Protein AF-A0A7C2YYN2-F1 (afdb_monomer)

pLDDT: mean 93.51, std 5.45, range [61.78, 98.5]

Foldseek 3Di:
DAWAPQQQQKKWWKWWWFQDDPTDTFKIWTQHSVQWIWIFADDPLHHTDIGTLPDGDDHPDDWDWDKAADLVVQFIFIDTLLHTSHVPDTGGTNCVSDSGTRDMDGDIDGPPVDGPTDDDDDPDDDDDAPDPAQQPLVRPQALEVVSLVVLVVQAQHQNPSQCRSNNRGRHVVSNVRSVVCHGGRD

Secondary structure (DSSP, 8-state):
-EE-TT--SSEEEEEEEESSSS--EEEEEEE-TTSEEEEEEEETTTEEEEEEEEEEPPTTSB--EEEEEETTTTEEEEEETTEES-TT---B--GGG-S-EEEEEEEEE-SSS-----EE--S------S---TT-SS-SS--SHHHHHHHHHHTTS--TTT-SS-SSS-SHHHHHHHHHHTT---

Mean predicted aligned error: 4.03 Å

Sequence (186 aa):
MYLTASSLQGFCGIDVYNGAGALARVCAARVSDANSVQLIRFTDGTTQVLFTTGVTATRDAWNRFRMDIDYATGTFKVYLNGVDVAPDETNLIQTAAGAVFGDADIYFVNLGGDSNDSGYYDNYYVAAIRAVVDGDVNGDGCVDDADLLAVLFSFGSSDIVSDVNDDGVVDDADLLSVLFNFGSGC

Solvent-accessible surface area (backbone atoms only — not comparable to full-atom values): 10196 Å² total; per-residue (Å²): 64,30,35,42,81,79,33,52,58,30,32,41,41,41,35,30,30,24,58,58,86,75,82,34,67,32,37,33,43,31,32,39,48,86,28,34,35,30,36,41,29,31,45,96,33,66,46,80,41,84,42,77,49,85,41,68,59,61,58,74,34,84,40,48,75,49,74,52,76,39,69,89,82,35,31,47,50,47,27,53,51,54,38,64,44,52,81,92,57,88,41,29,30,18,54,74,43,54,85,41,85,47,53,74,42,83,33,74,49,49,89,82,77,70,61,85,55,55,70,48,78,65,89,86,81,85,82,91,53,72,47,97,50,77,34,30,47,82,24,80,27,41,15,49,70,69,26,50,48,48,28,65,76,40,54,77,35,67,49,71,60,38,19,64,58,35,78,70,51,13,48,71,69,24,50,48,45,24,62,76,30,54,71,37,75,111

Nearest PDB structures (foldseek):
  2y3n-assembly2_B  TM=9.044E-01  e=3.714E-03  Pseudobacteroides cellulosolvens
  3flp-assembly1_A  TM=5.111E-01  e=6.277E-02  Limulus polyphemus
  2bbk-assembly1_J  TM=3.905E-01  e=4.465E-01  Paracoccus denitrificans
  2gc4-assembly2_E  TM=3.592E-01  e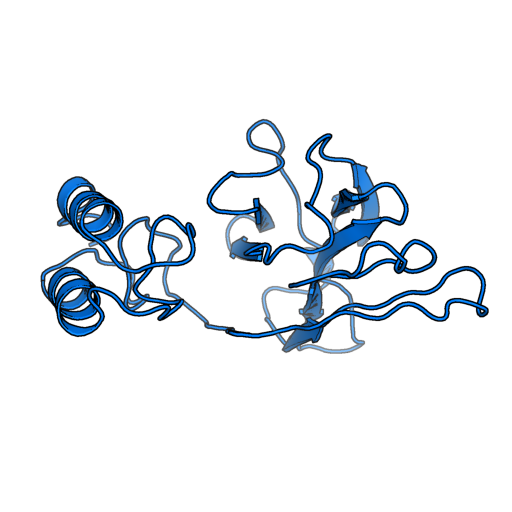=4.465E-01  Paracoccus denitrificans
  2mta-assembly1_H-2  TM=3.481E-01  e=3.979E-01  Paracoccus denitrificans

Structure (mmCIF, N/CA/C/O backbone):
data_AF-A0A7C2YYN2-F1
#
_entry.id   AF-A0A7C2YYN2-F1
#
loop_
_atom_site.group_PDB
_atom_site.id
_atom_site.type_symbol
_atom_site.label_atom_id
_atom_site.label_alt_id
_atom_site.label_comp_id
_atom_site.label_asym_id
_atom_site.label_entity_id
_atom_site.label_seq_id
_atom_site.pdbx_PDB_ins_code
_atom_site.Cartn_x
_atom_site.Cartn_y
_atom_site.Cartn_z
_atom_site.occupancy
_atom_site.B_iso_or_equiv
_atom_site.auth_seq_id
_atom_site.auth_comp_id
_atom_site.auth_asym_id
_atom_site.auth_atom_id
_atom_site.pdbx_PDB_model_num
ATOM 1 N N . MET A 1 1 ? 2.404 1.552 -8.391 1.00 95.12 1 MET A N 1
ATOM 2 C CA . MET A 1 1 ? 2.724 2.895 -8.932 1.00 95.12 1 MET A CA 1
ATOM 3 C C . MET A 1 1 ? 4.022 2.847 -9.736 1.00 95.12 1 MET A C 1
ATOM 5 O O . MET A 1 1 ? 5.018 2.331 -9.242 1.00 95.12 1 MET A O 1
ATOM 9 N N . TYR A 1 2 ? 4.018 3.396 -10.949 1.00 96.19 2 TYR A N 1
ATOM 10 C CA . TYR A 1 2 ? 5.190 3.582 -11.810 1.00 96.19 2 TYR A CA 1
ATOM 11 C C . TYR A 1 2 ? 5.410 5.079 -12.021 1.00 96.19 2 TYR A C 1
ATOM 13 O O . TYR A 1 2 ? 4.544 5.757 -12.574 1.00 96.19 2 TYR A O 1
ATOM 21 N N . LEU A 1 3 ? 6.565 5.602 -11.615 1.00 95.38 3 LEU A N 1
ATOM 22 C CA . LEU A 1 3 ? 6.954 6.990 -11.874 1.00 95.38 3 LEU A CA 1
ATOM 23 C C . LEU A 1 3 ? 8.056 7.006 -12.924 1.00 95.38 3 LEU A C 1
ATOM 25 O O . LEU A 1 3 ? 9.047 6.289 -12.779 1.00 95.38 3 LEU A O 1
ATOM 29 N N . THR A 1 4 ? 7.909 7.829 -13.961 1.00 94.81 4 THR A N 1
ATOM 30 C CA . THR A 1 4 ? 8.969 7.957 -14.967 1.00 94.81 4 THR A CA 1
ATOM 31 C C . THR A 1 4 ? 10.208 8.629 -14.369 1.00 94.81 4 THR A C 1
ATOM 33 O O . THR A 1 4 ? 10.121 9.362 -13.371 1.00 94.81 4 THR A O 1
ATOM 36 N N . ALA A 1 5 ? 11.375 8.427 -14.989 1.00 92.69 5 ALA A N 1
ATOM 37 C CA . ALA A 1 5 ? 12.606 9.124 -14.600 1.00 92.69 5 ALA A CA 1
ATOM 38 C C . ALA A 1 5 ? 12.468 10.658 -14.579 1.00 92.69 5 ALA A C 1
ATOM 40 O O . ALA A 1 5 ? 13.156 11.319 -13.804 1.00 92.69 5 ALA A O 1
ATOM 41 N N . SER A 1 6 ? 11.581 11.228 -15.402 1.00 89.62 6 SER A N 1
ATOM 42 C CA . SER A 1 6 ? 11.370 12.677 -15.500 1.00 89.62 6 SER A CA 1
ATOM 43 C C . SER A 1 6 ? 10.437 13.260 -14.435 1.00 89.62 6 SER A C 1
ATOM 45 O O . SER A 1 6 ? 10.371 14.480 -14.318 1.00 89.62 6 SER A O 1
ATOM 47 N N . SER A 1 7 ? 9.722 12.429 -13.670 1.0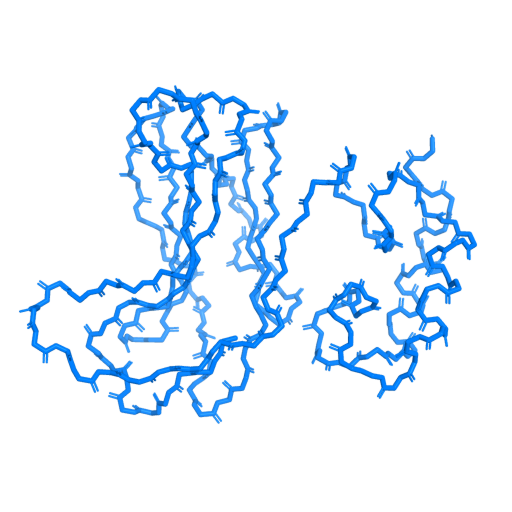0 89.38 7 SER A N 1
ATOM 48 C CA . SER A 1 7 ? 8.670 12.876 -12.741 1.00 89.38 7 SER A CA 1
ATOM 49 C C . SER A 1 7 ? 9.204 13.372 -11.395 1.00 89.38 7 SER A C 1
ATOM 51 O O . SER A 1 7 ? 8.983 12.748 -10.357 1.00 89.38 7 SER A O 1
ATOM 53 N N . LEU A 1 8 ? 9.985 14.446 -11.428 1.00 88.69 8 LEU A N 1
ATOM 54 C CA . LEU A 1 8 ? 10.808 14.936 -10.319 1.00 88.69 8 LEU A CA 1
ATOM 55 C C . LEU A 1 8 ? 10.293 16.255 -9.715 1.00 88.69 8 LEU A C 1
ATOM 57 O O . LEU A 1 8 ? 11.068 16.959 -9.080 1.00 88.69 8 LEU A O 1
ATOM 61 N N . GLN A 1 9 ? 9.040 16.648 -9.947 1.00 89.00 9 GLN A N 1
ATOM 62 C CA . GLN A 1 9 ? 8.528 17.962 -9.517 1.00 89.00 9 GLN A CA 1
ATOM 63 C C . GLN A 1 9 ? 7.352 17.854 -8.541 1.00 89.00 9 GLN A C 1
ATOM 65 O O . GLN A 1 9 ? 7.179 18.702 -7.665 1.00 89.00 9 GLN A O 1
ATOM 70 N N . GLY A 1 10 ? 6.531 16.822 -8.693 1.00 90.88 10 GLY A N 1
ATOM 71 C CA . GLY A 1 10 ? 5.384 16.528 -7.855 1.00 90.88 10 GLY A CA 1
ATOM 72 C C . GLY A 1 10 ? 5.662 15.428 -6.837 1.00 90.88 10 GLY A C 1
ATOM 73 O O . GLY A 1 10 ? 6.639 14.683 -6.897 1.00 90.88 10 GLY A O 1
ATOM 74 N N . PHE A 1 11 ? 4.736 15.315 -5.896 1.00 93.88 11 PHE A N 1
ATOM 75 C CA . PHE A 1 11 ? 4.642 14.226 -4.942 1.00 93.88 11 PHE A CA 1
ATOM 76 C C . PHE A 1 11 ? 3.504 13.312 -5.376 1.00 93.88 11 PHE A C 1
ATOM 78 O O . PHE A 1 11 ? 2.411 13.802 -5.646 1.00 93.88 11 PHE A O 1
ATOM 85 N N . CYS A 1 12 ? 3.751 12.007 -5.419 1.00 94.69 12 CYS A N 1
ATOM 86 C CA . CYS A 1 12 ? 2.797 11.004 -5.905 1.00 94.69 12 CYS A CA 1
ATOM 87 C C . CYS A 1 12 ? 2.567 9.928 -4.838 1.00 94.69 12 CYS A C 1
ATOM 89 O O . CYS A 1 12 ? 3.536 9.532 -4.194 1.00 94.69 12 CYS A O 1
ATOM 91 N N . GLY A 1 13 ? 1.353 9.417 -4.638 1.00 95.31 13 GLY A N 1
ATOM 92 C CA . GLY A 1 13 ? 1.129 8.353 -3.654 1.00 95.31 13 GLY A CA 1
ATOM 93 C C . GLY A 1 13 ? -0.329 8.019 -3.359 1.00 95.31 13 GLY A C 1
ATOM 94 O O . GLY A 1 13 ? -1.144 7.965 -4.275 1.00 95.31 13 GLY A O 1
ATOM 95 N N . ILE A 1 14 ? -0.635 7.791 -2.081 1.00 96.06 14 ILE A N 1
ATOM 96 C CA . ILE A 1 14 ? -1.959 7.431 -1.560 1.00 96.06 14 ILE A CA 1
ATOM 97 C C . ILE A 1 14 ? -2.327 8.418 -0.452 1.00 96.06 14 ILE A C 1
ATOM 99 O O . ILE A 1 14 ? -1.516 8.669 0.443 1.00 96.06 14 ILE A O 1
ATOM 103 N N . ASP A 1 15 ? -3.541 8.956 -0.509 1.00 95.56 15 ASP A N 1
ATOM 104 C CA . ASP A 1 15 ? -4.119 9.827 0.516 1.00 95.56 15 ASP A CA 1
ATOM 105 C C . ASP A 1 15 ? -5.415 9.208 1.030 1.00 95.56 15 ASP A C 1
ATOM 107 O O . ASP A 1 15 ? -6.176 8.666 0.236 1.00 95.56 15 ASP A O 1
ATOM 111 N N . VAL A 1 16 ? -5.665 9.253 2.335 1.00 96.12 16 VAL A N 1
ATOM 112 C CA . VAL A 1 16 ? -6.858 8.636 2.934 1.00 96.12 16 VAL A CA 1
ATOM 113 C C . VAL A 1 16 ? -7.611 9.678 3.733 1.00 96.12 16 VAL A C 1
ATOM 115 O O . VAL A 1 16 ? -7.006 10.341 4.581 1.00 96.12 16 VAL A O 1
ATOM 118 N N . TYR A 1 17 ? -8.924 9.796 3.525 1.00 94.38 17 TYR A N 1
ATOM 119 C CA . TYR A 1 17 ? -9.775 10.693 4.303 1.00 94.38 17 TYR A CA 1
ATOM 120 C C . TYR A 1 17 ? -10.879 9.952 5.051 1.00 94.38 17 TYR A C 1
ATOM 122 O O . TYR A 1 17 ? -11.244 8.801 4.791 1.00 94.38 17 TYR A O 1
ATOM 130 N N . ASN A 1 18 ? -11.403 10.638 6.061 1.00 92.38 18 ASN A N 1
ATOM 131 C CA . ASN A 1 18 ? -12.542 10.156 6.814 1.00 92.38 18 ASN A CA 1
ATOM 132 C C . ASN A 1 18 ? -13.854 10.324 6.030 1.00 92.38 18 ASN A C 1
ATOM 134 O O . ASN A 1 18 ? -14.024 11.234 5.224 1.00 92.38 18 ASN A O 1
ATOM 138 N N . GLY A 1 19 ? -14.828 9.461 6.322 1.00 79.56 19 GLY A N 1
ATOM 139 C CA . GLY A 1 19 ? -16.160 9.521 5.699 1.00 79.56 19 GLY A CA 1
ATOM 140 C C . GLY A 1 19 ? -17.166 10.417 6.427 1.00 79.56 19 GLY A C 1
ATOM 141 O O . GLY A 1 19 ? -18.312 10.537 5.995 1.00 79.56 19 GLY A O 1
ATOM 142 N N . ALA A 1 20 ? -16.786 11.011 7.564 1.00 61.78 20 ALA A N 1
ATOM 143 C CA . ALA A 1 20 ? -17.702 11.708 8.464 1.00 61.78 20 ALA A CA 1
ATOM 144 C C . ALA A 1 20 ? -17.386 13.210 8.587 1.00 61.78 20 ALA A C 1
ATOM 146 O O . ALA A 1 20 ? -16.315 13.602 9.044 1.00 61.78 20 ALA A O 1
ATOM 147 N N . GLY A 1 21 ? -18.371 14.064 8.288 1.00 65.88 21 GLY A N 1
ATOM 148 C CA . GLY A 1 21 ? -18.291 15.507 8.543 1.00 65.88 21 GLY A CA 1
ATOM 149 C C . GLY A 1 21 ? -17.460 16.281 7.512 1.00 65.88 21 GLY A C 1
ATOM 150 O O . GLY A 1 21 ? -17.630 16.095 6.311 1.00 65.88 21 GLY A O 1
ATOM 151 N N . ALA A 1 22 ? -16.624 17.215 7.981 1.00 68.31 22 ALA A N 1
ATOM 152 C CA . ALA A 1 22 ? -15.681 17.928 7.122 1.00 68.31 22 ALA A CA 1
ATOM 153 C C . ALA A 1 22 ? -14.521 16.988 6.765 1.00 68.31 22 ALA A C 1
ATOM 155 O O . ALA A 1 22 ? -13.868 16.486 7.678 1.00 68.31 22 ALA A O 1
ATOM 156 N N . LEU A 1 23 ? -14.290 16.776 5.465 1.00 83.19 23 LEU A N 1
ATOM 157 C CA . LEU A 1 23 ? -13.243 15.897 4.935 1.00 83.19 23 LEU A CA 1
ATOM 158 C C . LEU A 1 23 ? -11.891 16.223 5.582 1.00 83.19 23 LEU A C 1
ATOM 160 O O . LEU A 1 23 ? -11.332 17.305 5.38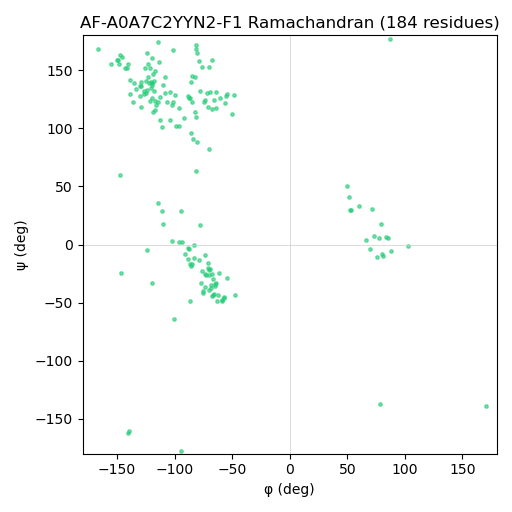0 1.00 83.19 23 LEU A O 1
ATOM 164 N N . ALA A 1 24 ? -11.394 15.289 6.384 1.00 92.06 24 ALA A N 1
ATOM 165 C CA . ALA A 1 24 ? -10.137 15.383 7.101 1.00 92.06 24 ALA A CA 1
ATOM 166 C C . ALA A 1 24 ? -9.255 14.189 6.740 1.00 92.06 24 ALA A C 1
ATOM 168 O O . ALA A 1 24 ? -9.706 13.043 6.743 1.00 92.06 24 ALA A O 1
ATOM 169 N N . ARG A 1 25 ? -7.988 14.473 6.429 1.00 94.88 25 ARG A N 1
ATOM 170 C CA . ARG A 1 25 ? 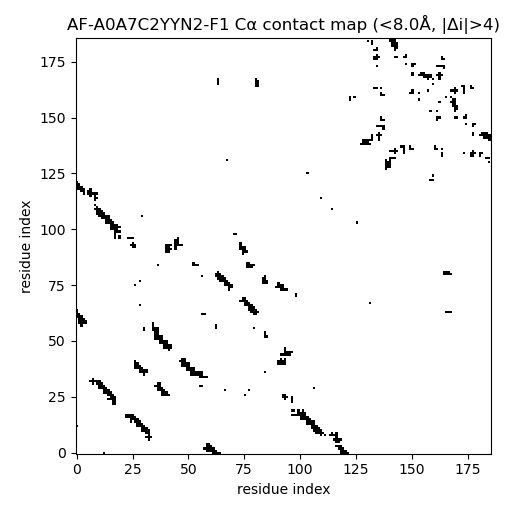-6.997 13.445 6.109 1.00 94.88 25 ARG A CA 1
ATOM 171 C C . ARG A 1 25 ? -6.771 12.561 7.333 1.00 94.88 25 ARG A C 1
ATOM 173 O O . ARG A 1 25 ? -6.514 13.062 8.417 1.00 94.88 25 ARG A O 1
ATOM 180 N N . VAL A 1 26 ? -6.812 11.252 7.151 1.00 96.56 26 VAL A N 1
ATOM 181 C CA . VAL A 1 26 ? -6.514 10.250 8.179 1.00 96.56 26 VAL A CA 1
ATOM 182 C C . VAL A 1 26 ? -5.013 9.964 8.206 1.00 96.56 26 VAL A C 1
ATOM 184 O O . VAL A 1 26 ? -4.394 10.014 9.267 1.00 96.56 26 VAL A O 1
ATOM 187 N N . CYS A 1 27 ? -4.416 9.715 7.044 1.00 97.56 27 CYS A N 1
ATOM 188 C CA . CYS A 1 27 ? -2.982 9.523 6.835 1.00 97.56 27 CYS A CA 1
ATOM 189 C C . CYS A 1 27 ? -2.680 9.589 5.331 1.00 97.56 27 CYS A C 1
ATOM 191 O O . CYS A 1 27 ? -3.593 9.583 4.508 1.00 97.56 27 CYS A O 1
ATOM 193 N N . ALA A 1 28 ? -1.400 9.677 4.967 1.00 98.00 28 ALA A N 1
ATOM 194 C CA . ALA A 1 28 ? -0.984 9.556 3.571 1.00 98.00 28 ALA A CA 1
ATOM 195 C C . ALA A 1 28 ? 0.424 8.969 3.456 1.00 98.00 28 ALA A C 1
ATOM 197 O O . ALA A 1 28 ? 1.245 9.092 4.370 1.00 98.00 28 ALA A O 1
ATOM 198 N N . ALA A 1 29 ? 0.727 8.409 2.291 1.00 98.06 29 ALA A N 1
ATOM 199 C CA . ALA A 1 29 ? 2.066 8.014 1.884 1.00 98.06 29 ALA A CA 1
ATOM 200 C C . ALA A 1 29 ? 2.354 8.595 0.509 1.00 98.06 29 ALA A C 1
ATOM 202 O O . ALA A 1 29 ? 1.490 8.604 -0.364 1.00 98.06 29 ALA A O 1
ATOM 203 N N . ARG A 1 30 ? 3.572 9.084 0.294 1.00 96.19 30 ARG A N 1
ATOM 204 C CA . ARG A 1 30 ? 3.958 9.696 -0.977 1.00 96.19 30 ARG A CA 1
ATOM 205 C C . ARG A 1 30 ? 5.421 9.473 -1.294 1.00 96.19 30 ARG A C 1
ATOM 207 O O . ARG A 1 30 ? 6.243 9.338 -0.398 1.00 96.19 30 ARG A O 1
ATOM 214 N N . VAL A 1 31 ? 5.749 9.522 -2.571 1.00 96.69 31 VAL A N 1
ATOM 215 C CA . VAL A 1 31 ? 7.108 9.593 -3.092 1.00 96.69 31 VAL A CA 1
ATOM 216 C C . VAL A 1 31 ? 7.401 11.044 -3.440 1.00 96.69 31 VAL A C 1
ATOM 218 O O . VAL A 1 31 ? 6.599 11.688 -4.118 1.00 96.69 31 VAL A O 1
ATOM 221 N N . SER A 1 32 ? 8.522 11.565 -2.949 1.00 94.06 32 SER A N 1
ATOM 222 C CA . SER A 1 32 ? 8.992 12.910 -3.279 1.00 94.06 32 SER A CA 1
ATOM 223 C C . SER A 1 32 ? 9.736 12.966 -4.616 1.00 94.06 32 SER A C 1
ATOM 225 O O . SER A 1 32 ? 10.103 11.945 -5.201 1.00 94.06 32 SER A O 1
ATOM 227 N N . ASP A 1 33 ? 10.038 14.182 -5.057 1.00 90.69 33 ASP A N 1
ATOM 228 C CA . ASP A 1 33 ? 10.976 14.477 -6.144 1.00 90.69 33 ASP A CA 1
ATOM 229 C C . ASP A 1 33 ? 12.313 13.722 -6.017 1.00 90.69 33 ASP A C 1
ATOM 231 O O . ASP A 1 33 ? 12.779 13.113 -6.974 1.00 90.69 33 ASP A O 1
ATOM 235 N N . ALA A 1 34 ? 12.882 13.657 -4.815 1.00 92.38 34 ALA A N 1
ATOM 236 C CA . ALA A 1 34 ? 14.101 12.914 -4.488 1.00 92.38 34 ALA A CA 1
ATOM 237 C C . ALA A 1 34 ? 13.909 11.388 -4.330 1.00 92.38 34 ALA A C 1
ATOM 239 O O . ALA A 1 34 ? 14.757 10.722 -3.736 1.00 92.38 34 ALA A O 1
ATOM 240 N N . ASN A 1 35 ? 12.800 10.828 -4.823 1.00 95.25 35 ASN A N 1
ATOM 241 C CA . ASN A 1 35 ? 12.422 9.407 -4.750 1.00 95.25 35 ASN A CA 1
ATOM 242 C C . ASN A 1 35 ? 12.125 8.896 -3.340 1.00 95.25 35 ASN A C 1
ATOM 244 O O . ASN A 1 35 ? 11.898 7.701 -3.159 1.00 95.25 35 ASN A O 1
ATOM 248 N N . SER A 1 36 ? 12.146 9.765 -2.334 1.00 96.50 36 SER A N 1
ATOM 249 C CA . SER A 1 36 ? 12.015 9.338 -0.951 1.00 96.50 36 SER A CA 1
ATOM 250 C C . SER A 1 36 ? 10.561 9.036 -0.621 1.00 96.50 36 SER A C 1
ATOM 252 O O . SER A 1 36 ? 9.680 9.853 -0.900 1.00 96.50 36 SER A O 1
ATOM 254 N N . VAL A 1 37 ? 10.317 7.883 0.001 1.00 98.00 37 VAL A N 1
ATOM 255 C CA . VAL A 1 37 ? 9.015 7.572 0.584 1.00 98.00 37 VAL A CA 1
ATOM 256 C C . VAL A 1 37 ? 8.845 8.402 1.855 1.00 98.00 37 VAL A C 1
ATOM 258 O O . VAL A 1 37 ? 9.673 8.375 2.770 1.00 98.00 37 VAL A O 1
ATOM 261 N N . GLN A 1 38 ? 7.760 9.160 1.901 1.00 98.12 38 GLN A N 1
ATOM 262 C CA . GLN A 1 38 ? 7.377 10.027 3.001 1.00 98.12 38 GLN A CA 1
ATOM 263 C C . GLN A 1 38 ? 5.986 9.655 3.497 1.00 98.12 38 GLN A C 1
ATOM 265 O O . GLN A 1 38 ? 5.099 9.339 2.704 1.00 98.12 38 GLN A O 1
ATOM 270 N N . LEU A 1 39 ? 5.788 9.763 4.805 1.00 98.50 39 LEU A N 1
ATOM 271 C CA . LEU A 1 39 ? 4.515 9.531 5.469 1.00 98.50 39 LEU A CA 1
ATOM 272 C C . LEU A 1 39 ? 3.961 10.855 5.986 1.00 98.50 39 LEU A C 1
ATOM 274 O O . LEU A 1 39 ? 4.689 11.667 6.563 1.00 98.50 39 LEU A O 1
ATOM 278 N N . ILE A 1 40 ? 2.663 11.061 5.805 1.00 97.88 40 ILE A N 1
ATOM 279 C CA . ILE A 1 40 ? 1.911 12.107 6.487 1.00 97.88 40 ILE A CA 1
ATOM 280 C C . ILE A 1 40 ? 1.203 11.435 7.659 1.00 97.88 40 ILE A C 1
ATOM 282 O O . ILE A 1 40 ? 0.201 10.743 7.479 1.00 97.88 40 ILE A O 1
ATOM 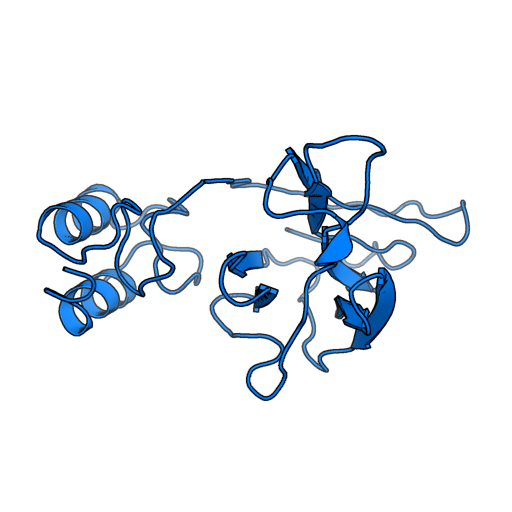286 N N . ARG A 1 41 ? 1.773 11.622 8.850 1.00 98.06 41 ARG A N 1
ATOM 287 C CA . ARG A 1 41 ? 1.289 11.078 10.126 1.00 98.06 41 ARG A CA 1
ATOM 288 C C . ARG A 1 41 ? 0.837 12.205 11.046 1.00 98.06 41 ARG A C 1
ATOM 290 O O . ARG A 1 41 ? 1.016 13.377 10.714 1.00 98.06 41 ARG A O 1
ATOM 297 N N . PHE A 1 42 ? 0.269 11.869 12.197 1.00 97.94 42 PHE A N 1
ATOM 298 C CA . PHE A 1 42 ? -0.285 12.866 13.109 1.00 97.94 42 PHE A CA 1
ATOM 299 C C . PHE A 1 42 ? 0.279 12.764 14.526 1.00 97.94 42 PHE A C 1
ATOM 301 O O . PHE A 1 42 ? 0.662 11.697 14.989 1.00 97.94 42 PHE A O 1
ATOM 308 N N . THR A 1 43 ? 0.317 13.888 15.234 1.00 95.69 43 THR A N 1
ATOM 309 C CA . THR A 1 43 ? 0.535 13.944 16.685 1.00 95.69 43 THR A CA 1
ATOM 310 C C . THR A 1 43 ? -0.648 14.635 17.347 1.00 95.69 43 THR A C 1
ATOM 312 O O . THR A 1 43 ? -1.349 15.439 16.724 1.00 95.69 43 THR A O 1
ATOM 315 N N . ASP A 1 44 ? -0.919 14.280 18.603 1.00 92.44 44 ASP A N 1
ATOM 316 C CA . ASP A 1 44 ? -2.038 14.830 19.384 1.00 92.44 44 ASP A CA 1
ATOM 317 C C . ASP A 1 44 ? -3.402 14.726 18.659 1.00 92.44 44 ASP A C 1
ATOM 319 O O . ASP A 1 44 ? -4.283 15.574 18.798 1.00 92.44 44 ASP A O 1
ATOM 323 N N . GLY A 1 45 ? -3.552 13.701 17.811 1.00 90.81 45 GLY A N 1
ATOM 324 C CA . GLY A 1 45 ? -4.761 13.382 17.043 1.00 90.81 45 GLY A CA 1
ATOM 325 C C . GLY A 1 45 ? -5.133 14.341 15.906 1.00 90.81 45 GLY A C 1
ATOM 326 O O . GLY A 1 45 ? -6.110 14.071 15.212 1.00 90.81 45 GLY A O 1
ATOM 327 N N . THR A 1 46 ? -4.403 15.444 15.704 1.00 94.69 46 THR A N 1
ATOM 328 C CA . THR A 1 46 ? -4.767 16.511 14.740 1.00 94.69 46 THR A CA 1
ATOM 329 C C . THR A 1 46 ? -3.583 17.201 14.064 1.00 94.69 46 THR A C 1
ATOM 331 O O . THR A 1 46 ? -3.737 17.732 12.966 1.00 94.69 46 THR A O 1
ATOM 334 N N . THR A 1 47 ? -2.398 17.206 14.677 1.00 97.06 47 THR A N 1
ATOM 335 C CA . THR A 1 47 ? -1.243 17.934 14.141 1.00 97.06 47 THR A CA 1
ATOM 336 C C . THR A 1 47 ? -0.551 17.101 13.078 1.00 97.06 47 THR A C 1
ATOM 338 O O . THR A 1 47 ? 0.025 16.063 13.385 1.00 97.06 47 THR A O 1
ATOM 341 N N . GLN A 1 48 ? -0.589 17.563 11.831 1.00 97.38 48 GLN A N 1
ATOM 342 C CA . GLN A 1 48 ? 0.070 16.884 10.722 1.00 97.38 48 GLN A CA 1
ATOM 343 C C . GLN A 1 48 ? 1.600 16.976 10.845 1.00 97.38 48 GLN A C 1
ATOM 345 O O . GLN A 1 48 ? 2.161 18.063 10.986 1.00 97.38 48 GLN A O 1
ATOM 350 N N . VAL A 1 49 ? 2.277 15.839 10.700 1.00 97.69 49 VAL A N 1
ATOM 351 C CA . VAL A 1 49 ? 3.734 15.702 10.700 1.00 97.69 49 VAL A CA 1
ATOM 352 C C . VAL A 1 49 ? 4.168 14.962 9.440 1.00 97.69 49 VAL A C 1
ATOM 354 O O . VAL A 1 49 ? 3.659 13.889 9.122 1.00 97.69 49 VAL A O 1
ATOM 357 N N . LEU A 1 50 ? 5.136 15.535 8.723 1.00 97.50 50 LEU A N 1
ATOM 358 C CA . LEU A 1 50 ? 5.806 14.859 7.618 1.00 97.50 50 LEU A CA 1
ATOM 359 C C . LEU A 1 50 ? 6.976 14.037 8.165 1.00 97.50 50 LEU A C 1
ATOM 361 O O . LEU A 1 50 ? 7.847 14.580 8.843 1.00 97.50 50 LEU A O 1
ATOM 365 N N . PHE A 1 51 ? 7.008 12.750 7.843 1.00 98.06 51 PHE A N 1
ATOM 366 C CA . PHE A 1 51 ? 8.085 11.838 8.204 1.00 98.06 51 PHE A CA 1
ATOM 367 C C . PHE A 1 51 ? 8.759 11.286 6.947 1.00 98.06 51 PHE A C 1
ATOM 369 O O . PHE A 1 51 ? 8.082 10.841 6.025 1.00 98.06 51 PHE A O 1
ATOM 376 N N . THR A 1 52 ? 10.089 11.313 6.908 1.00 97.94 52 THR A N 1
ATOM 377 C CA . THR A 1 52 ? 10.887 10.767 5.803 1.00 97.94 52 THR A CA 1
ATOM 378 C C . THR A 1 52 ? 11.457 9.425 6.232 1.00 97.94 52 THR A C 1
ATOM 380 O O . THR A 1 52 ? 12.218 9.365 7.191 1.00 97.94 52 THR A O 1
ATOM 383 N N . THR A 1 53 ? 11.112 8.367 5.505 1.00 97.81 53 THR A N 1
ATOM 384 C CA . THR A 1 53 ? 11.396 6.975 5.901 1.00 97.81 53 THR A CA 1
ATOM 385 C C . THR A 1 53 ? 12.854 6.555 5.703 1.00 97.81 53 THR A C 1
ATOM 387 O O . THR A 1 53 ? 13.320 5.605 6.316 1.00 97.81 53 THR A O 1
ATOM 390 N N . GLY A 1 54 ? 13.583 7.241 4.816 1.00 96.38 54 GLY A N 1
ATOM 391 C CA . GLY A 1 54 ? 14.896 6.795 4.334 1.00 96.38 54 GLY A CA 1
ATOM 392 C C . GLY A 1 54 ? 14.828 5.720 3.241 1.00 96.38 54 GLY A C 1
ATOM 393 O O . GLY A 1 54 ? 15.848 5.436 2.617 1.00 96.38 54 GLY A O 1
ATOM 394 N N . VAL A 1 55 ? 13.639 5.184 2.949 1.00 97.88 55 VAL A N 1
ATOM 395 C CA . VAL A 1 55 ? 13.382 4.263 1.836 1.00 97.88 55 VAL A CA 1
ATOM 396 C C . VAL A 1 55 ? 13.122 5.056 0.555 1.00 97.88 55 VAL A C 1
ATOM 398 O O . VAL A 1 55 ? 12.540 6.148 0.583 1.00 97.88 55 VAL A O 1
ATOM 401 N N . THR A 1 56 ? 13.562 4.519 -0.583 1.00 97.06 56 THR A N 1
ATOM 402 C CA . THR A 1 56 ? 13.376 5.134 -1.900 1.00 97.06 56 THR A CA 1
ATOM 403 C C . THR A 1 56 ? 12.570 4.243 -2.836 1.00 97.06 56 THR A C 1
ATOM 405 O O . THR A 1 56 ? 12.797 3.040 -2.924 1.00 97.06 56 THR A O 1
ATOM 408 N N . ALA A 1 57 ? 11.647 4.854 -3.576 1.00 96.69 57 ALA A N 1
ATOM 409 C CA . ALA A 1 57 ? 10.964 4.203 -4.686 1.00 96.69 57 ALA A CA 1
ATOM 410 C C . ALA A 1 57 ? 11.831 4.258 -5.949 1.00 96.69 57 ALA A C 1
ATOM 412 O O . ALA A 1 57 ? 12.522 5.248 -6.211 1.00 96.69 57 ALA A O 1
ATOM 413 N N . THR A 1 58 ? 11.784 3.204 -6.759 1.00 95.81 58 THR A N 1
ATOM 414 C CA . THR A 1 58 ? 12.576 3.134 -7.992 1.00 95.81 58 THR A CA 1
ATOM 415 C C . THR A 1 58 ? 11.798 3.750 -9.149 1.00 95.81 58 THR A C 1
ATOM 417 O O . THR A 1 58 ? 10.650 3.392 -9.395 1.00 95.81 58 THR A O 1
ATOM 420 N N . ARG A 1 59 ? 12.406 4.689 -9.875 1.00 95.12 59 ARG A N 1
ATOM 421 C CA . ARG A 1 59 ? 11.817 5.239 -11.106 1.00 95.12 59 ARG A CA 1
ATOM 422 C C . ARG A 1 59 ? 12.018 4.293 -12.277 1.00 95.12 59 ARG A C 1
ATOM 424 O O . ARG A 1 59 ? 12.935 3.481 -12.266 1.00 95.12 59 ARG A O 1
ATOM 431 N N . ASP A 1 60 ? 11.169 4.440 -13.284 1.00 96.19 60 ASP A N 1
ATOM 432 C CA . ASP A 1 60 ? 11.097 3.548 -14.440 1.00 96.19 60 ASP A CA 1
ATOM 433 C C . ASP A 1 60 ? 10.929 2.062 -14.067 1.00 96.19 60 ASP A C 1
ATOM 435 O O . ASP A 1 60 ? 11.355 1.154 -14.780 1.00 96.19 60 ASP A O 1
ATOM 439 N N . ALA A 1 61 ? 10.283 1.822 -12.927 1.00 95.44 61 ALA A N 1
ATOM 440 C CA . ALA A 1 61 ? 9.942 0.507 -12.418 1.00 95.44 61 ALA A CA 1
ATOM 441 C C . ALA A 1 61 ? 8.575 0.554 -11.730 1.00 95.44 61 ALA A C 1
ATOM 443 O O . ALA A 1 61 ? 8.155 1.588 -11.193 1.00 95.44 61 ALA A O 1
ATOM 444 N N . TRP A 1 62 ? 7.879 -0.581 -11.737 1.00 94.81 62 TRP A N 1
ATOM 445 C CA . TRP A 1 62 ? 6.693 -0.754 -10.911 1.00 94.81 62 TRP A CA 1
ATOM 446 C C . TRP A 1 62 ? 7.107 -0.888 -9.451 1.00 94.81 62 TRP A C 1
ATOM 448 O O . TRP A 1 62 ? 8.002 -1.655 -9.117 1.00 94.81 62 TRP A O 1
ATOM 458 N N . ASN A 1 63 ? 6.450 -0.112 -8.596 1.00 94.94 63 ASN A N 1
ATOM 459 C CA . ASN A 1 63 ? 6.577 -0.208 -7.152 1.00 94.94 63 ASN A CA 1
ATOM 460 C C . ASN A 1 63 ? 5.200 -0.536 -6.573 1.00 94.94 63 ASN A C 1
ATOM 462 O O . ASN A 1 63 ? 4.231 0.191 -6.844 1.00 94.94 63 ASN A O 1
ATOM 466 N N . ARG A 1 64 ? 5.109 -1.601 -5.781 1.00 94.12 64 ARG A N 1
ATOM 467 C CA . ARG A 1 64 ? 3.905 -1.972 -5.042 1.00 94.12 64 ARG A CA 1
ATOM 468 C C . ARG A 1 64 ? 3.878 -1.206 -3.725 1.00 94.12 64 ARG A C 1
ATOM 470 O O . ARG A 1 64 ? 4.829 -1.258 -2.953 1.00 94.12 64 ARG A O 1
ATOM 477 N N . PHE A 1 65 ? 2.805 -0.451 -3.517 1.00 95.44 65 PHE A N 1
ATOM 478 C CA . PHE A 1 65 ? 2.549 0.265 -2.273 1.00 95.44 65 PHE A CA 1
ATOM 479 C C . PHE A 1 65 ? 1.338 -0.368 -1.611 1.00 95.44 65 PHE A C 1
ATOM 481 O O . PHE A 1 65 ? 0.282 -0.445 -2.238 1.00 95.44 65 PHE A O 1
ATOM 488 N N . ARG A 1 66 ? 1.488 -0.758 -0.350 1.00 94.38 66 ARG A N 1
ATOM 489 C CA . ARG A 1 66 ? 0.384 -1.185 0.512 1.00 94.38 66 ARG A CA 1
ATOM 490 C C . ARG A 1 66 ? 0.333 -0.269 1.725 1.00 94.38 66 ARG A C 1
ATOM 492 O O . ARG A 1 66 ? 1.376 0.138 2.236 1.00 94.38 66 ARG A O 1
ATOM 499 N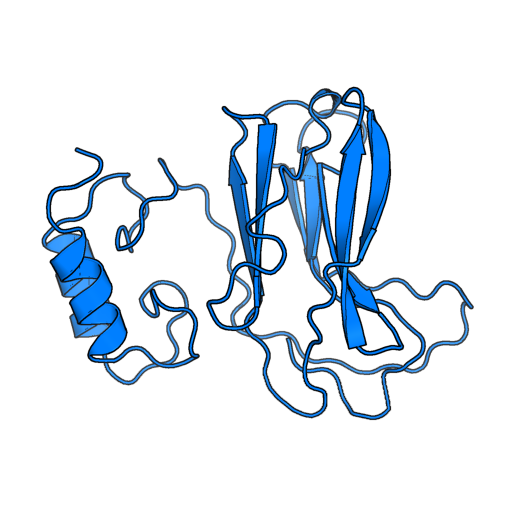 N . MET A 1 67 ? -0.872 0.094 2.145 1.00 95.50 67 MET A N 1
ATOM 500 C CA . MET A 1 67 ? -1.104 0.873 3.352 1.00 95.50 67 MET A CA 1
ATOM 501 C C . MET A 1 67 ? -2.149 0.164 4.198 1.00 95.50 67 MET A C 1
ATOM 503 O O . MET A 1 67 ? -3.298 0.044 3.780 1.00 95.50 67 MET A O 1
ATOM 507 N N . ASP A 1 68 ? -1.745 -0.231 5.399 1.00 94.75 68 ASP A N 1
ATOM 508 C CA . ASP A 1 68 ? -2.605 -0.929 6.345 1.00 94.75 68 ASP A CA 1
ATOM 509 C C . ASP A 1 68 ? -2.979 0.047 7.457 1.00 94.75 68 ASP A C 1
ATOM 511 O O . ASP A 1 68 ? -2.102 0.631 8.098 1.00 94.75 68 ASP A O 1
ATOM 515 N N . ILE A 1 69 ? -4.278 0.263 7.666 1.00 95.25 69 ILE A N 1
ATOM 516 C CA . ILE A 1 69 ? -4.801 1.215 8.651 1.00 95.25 69 ILE A CA 1
ATOM 517 C C . ILE A 1 69 ? -5.542 0.446 9.733 1.00 95.25 69 ILE A C 1
ATOM 519 O O . ILE A 1 69 ? -6.523 -0.244 9.461 1.00 95.25 69 ILE A O 1
ATOM 523 N N . ASP A 1 70 ? -5.113 0.633 10.974 1.00 93.81 70 ASP A N 1
ATOM 524 C CA . ASP A 1 70 ? -5.755 0.061 12.144 1.00 93.81 70 ASP A CA 1
ATOM 525 C C . ASP A 1 70 ? -6.404 1.177 12.973 1.00 93.81 70 ASP A C 1
ATOM 527 O O . ASP A 1 70 ? -5.760 1.904 13.736 1.00 93.81 70 ASP A O 1
ATOM 531 N N . TYR A 1 71 ? -7.723 1.302 12.830 1.00 92.25 71 TYR A N 1
ATOM 532 C CA . TYR A 1 71 ? -8.527 2.260 13.586 1.00 92.25 71 TYR A CA 1
ATOM 533 C C . TYR A 1 71 ? -8.671 1.905 15.073 1.00 92.25 71 TYR A C 1
ATOM 535 O O . TYR A 1 71 ? -8.984 2.793 15.867 1.00 92.25 71 TYR A O 1
ATOM 543 N N . ALA A 1 72 ? -8.454 0.646 15.470 1.00 91.44 72 ALA A N 1
ATOM 544 C CA . ALA A 1 72 ? -8.523 0.233 16.869 1.00 91.44 72 ALA A CA 1
ATOM 545 C C . ALA A 1 72 ? -7.281 0.693 17.644 1.00 91.44 72 ALA A C 1
ATOM 547 O O . ALA A 1 72 ? -7.407 1.197 18.762 1.00 91.44 72 ALA A O 1
ATOM 548 N N . THR A 1 73 ? -6.094 0.571 17.044 1.00 93.38 73 THR A N 1
ATOM 549 C CA . THR A 1 73 ? -4.847 1.094 17.629 1.00 93.38 73 THR A CA 1
ATOM 550 C C . THR A 1 73 ? -4.579 2.558 17.269 1.00 93.38 73 THR A C 1
ATOM 552 O O . THR A 1 73 ? -3.786 3.218 17.940 1.00 93.38 73 THR A O 1
ATOM 555 N N . GLY A 1 74 ? -5.254 3.098 16.250 1.00 95.06 74 GLY A N 1
ATOM 556 C CA . GLY A 1 74 ? -5.031 4.456 15.753 1.00 95.06 74 GLY A CA 1
ATOM 557 C C . GLY A 1 74 ? -3.705 4.597 15.004 1.00 95.06 74 GLY A C 1
ATOM 558 O O . GLY A 1 74 ? -3.084 5.664 15.040 1.00 95.06 74 GLY A O 1
ATOM 559 N N . THR A 1 75 ? -3.255 3.525 14.355 1.00 96.44 75 THR A N 1
ATOM 560 C CA . THR A 1 75 ? -1.968 3.471 13.659 1.00 96.44 75 THR A CA 1
ATOM 561 C C . THR A 1 75 ? -2.133 3.091 12.196 1.00 96.44 75 THR A C 1
ATOM 563 O O . THR A 1 75 ? -3.187 2.625 11.768 1.00 96.44 75 THR A O 1
ATOM 566 N N . PHE A 1 76 ? -1.087 3.324 11.413 1.00 97.62 76 PHE A N 1
ATOM 567 C CA . PHE A 1 76 ? -0.997 2.805 10.059 1.00 97.62 76 PHE A CA 1
ATOM 568 C C . PHE A 1 76 ? 0.423 2.347 9.740 1.00 97.62 76 PHE A C 1
ATOM 570 O O . PHE A 1 76 ? 1.397 2.829 10.323 1.00 97.62 76 PHE A O 1
ATOM 577 N N . LYS A 1 77 ? 0.535 1.431 8.784 1.00 97.19 77 LYS A N 1
ATOM 578 C CA . LYS A 1 77 ? 1.796 0.969 8.208 1.00 97.19 77 LYS A CA 1
ATOM 579 C C . LYS A 1 77 ? 1.796 1.181 6.709 1.00 97.19 77 LYS A C 1
ATOM 581 O O . LYS A 1 77 ? 0.741 1.262 6.084 1.00 97.19 77 LYS A O 1
ATOM 586 N N . VAL A 1 78 ? 2.992 1.292 6.143 1.00 97.81 78 VAL A N 1
ATOM 587 C CA . VAL A 1 78 ? 3.184 1.423 4.701 1.00 97.81 78 VAL A CA 1
ATOM 588 C C . VAL A 1 78 ? 4.283 0.472 4.279 1.00 97.81 78 VAL A C 1
ATOM 590 O O . VAL A 1 78 ? 5.342 0.431 4.898 1.00 97.81 78 VAL A O 1
ATOM 593 N N . TYR A 1 79 ? 4.032 -0.252 3.202 1.00 96.31 79 TYR A N 1
ATOM 594 C CA . TYR A 1 79 ? 4.968 -1.196 2.622 1.00 96.31 79 TYR A CA 1
ATOM 595 C C . TYR A 1 79 ? 5.331 -0.746 1.213 1.00 96.31 79 TYR A C 1
ATOM 597 O O . TYR A 1 79 ? 4.477 -0.257 0.466 1.00 96.31 79 TYR A O 1
ATOM 605 N N . LEU A 1 80 ? 6.602 -0.909 0.859 1.00 96.81 80 LEU A N 1
ATOM 606 C CA . LEU A 1 80 ? 7.115 -0.743 -0.4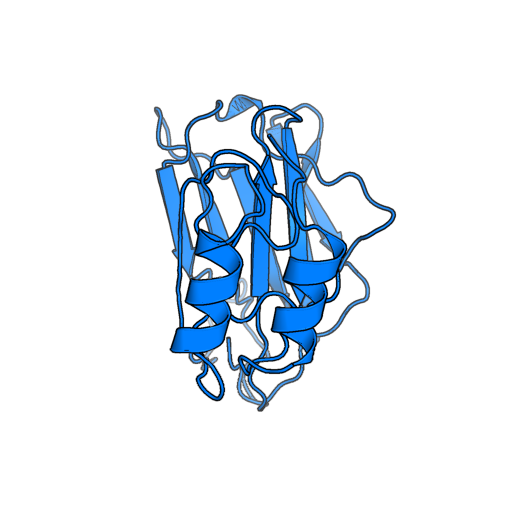94 1.00 96.81 80 LEU A CA 1
ATOM 607 C C . LEU A 1 80 ? 7.705 -2.077 -0.944 1.00 96.81 80 LEU A C 1
ATOM 609 O O . LEU A 1 80 ? 8.723 -2.497 -0.398 1.00 96.81 80 LEU A O 1
ATOM 613 N N . ASN A 1 81 ? 7.094 -2.709 -1.948 1.00 94.75 81 ASN A N 1
ATOM 614 C CA . ASN A 1 81 ? 7.509 -4.019 -2.470 1.00 94.75 81 ASN A CA 1
ATOM 615 C C . ASN A 1 81 ? 7.697 -5.050 -1.334 1.00 94.75 81 ASN A C 1
ATOM 617 O O . ASN A 1 81 ? 8.781 -5.607 -1.172 1.00 94.75 81 ASN A O 1
ATOM 621 N N . GLY A 1 82 ? 6.691 -5.175 -0.462 1.00 91.88 82 GLY A N 1
ATOM 622 C CA . GLY A 1 82 ? 6.688 -6.116 0.669 1.00 91.88 82 GLY A CA 1
ATOM 623 C C . GLY A 1 82 ? 7.438 -5.670 1.916 1.00 91.88 82 GLY A C 1
ATOM 624 O O . GLY A 1 82 ? 7.309 -6.284 2.973 1.00 91.88 82 GLY A O 1
ATOM 625 N N . VAL A 1 83 ? 8.201 -4.579 1.846 1.00 94.06 83 VAL A N 1
ATOM 626 C CA . VAL A 1 83 ? 9.034 -4.126 2.965 1.00 94.06 83 VAL A CA 1
ATOM 627 C C . VAL A 1 83 ? 8.361 -2.975 3.703 1.00 94.06 83 VAL A C 1
ATOM 629 O O . VAL A 1 83 ? 8.092 -1.936 3.099 1.00 94.06 83 VAL A O 1
ATOM 632 N N . ASP A 1 84 ? 8.135 -3.137 5.012 1.00 96.44 84 ASP A N 1
ATOM 633 C CA . ASP A 1 84 ? 7.691 -2.047 5.894 1.00 96.44 84 ASP A CA 1
ATOM 634 C C . ASP A 1 84 ? 8.700 -0.893 5.809 1.00 96.44 84 ASP A C 1
ATOM 636 O O . ASP A 1 84 ? 9.897 -1.068 6.058 1.00 96.44 84 ASP A O 1
ATOM 640 N N . VAL A 1 85 ? 8.229 0.290 5.416 1.00 98.12 85 VAL A N 1
ATOM 641 C CA . VAL A 1 85 ? 9.103 1.446 5.181 1.00 98.12 85 VAL A CA 1
ATOM 642 C C . VAL A 1 85 ? 9.528 2.138 6.475 1.00 98.12 85 VAL A C 1
ATOM 644 O O . VAL A 1 85 ? 10.418 2.984 6.444 1.00 98.12 85 VAL A O 1
ATOM 647 N N . ALA A 1 86 ? 8.889 1.832 7.605 1.00 97.81 86 ALA A N 1
ATOM 648 C CA . ALA A 1 86 ? 9.167 2.463 8.891 1.00 97.81 86 ALA A CA 1
ATOM 649 C C . ALA A 1 86 ? 8.946 1.480 10.065 1.00 97.81 86 ALA A C 1
ATOM 651 O O . ALA A 1 86 ? 8.135 1.767 10.949 1.00 97.81 86 ALA A O 1
ATOM 652 N N . PRO A 1 87 ? 9.679 0.348 10.113 1.00 96.75 87 PRO A N 1
ATOM 653 C CA . PRO A 1 87 ? 9.390 -0.768 11.022 1.00 96.75 87 PRO A CA 1
ATOM 654 C C . PRO A 1 87 ? 9.606 -0.439 12.506 1.00 96.75 87 PRO A C 1
ATOM 656 O O . PRO A 1 87 ? 8.978 -1.042 13.373 1.00 96.75 87 PRO A O 1
ATOM 659 N N . ASP A 1 88 ? 10.478 0.527 12.802 1.00 96.44 88 ASP A N 1
ATOM 660 C CA . ASP A 1 88 ? 10.800 0.956 14.168 1.00 96.44 88 ASP A CA 1
ATOM 661 C C . ASP A 1 88 ? 9.942 2.146 14.639 1.00 96.44 88 ASP A C 1
ATOM 663 O O . ASP A 1 88 ? 10.127 2.666 15.741 1.00 96.44 88 ASP A O 1
ATOM 667 N N . GLU A 1 89 ? 9.004 2.608 13.810 1.00 96.75 89 GLU A N 1
ATOM 668 C CA . GLU A 1 89 ? 8.203 3.801 14.070 1.00 96.75 89 GLU A CA 1
ATOM 669 C C . GLU A 1 89 ? 6.753 3.447 14.403 1.00 96.75 89 GLU A C 1
ATOM 671 O O . GLU A 1 89 ? 6.137 2.563 13.814 1.00 96.75 89 GLU A O 1
ATOM 676 N N . THR A 1 90 ? 6.152 4.211 15.316 1.00 96.62 90 THR A N 1
ATOM 677 C CA . THR A 1 90 ? 4.698 4.192 15.524 1.00 96.62 90 THR A CA 1
ATOM 678 C C . THR A 1 90 ? 4.071 5.338 14.739 1.00 96.62 90 THR A C 1
ATOM 680 O O . THR A 1 90 ? 4.125 6.497 15.157 1.00 96.62 90 THR A O 1
ATOM 683 N N . ASN A 1 91 ? 3.479 5.028 13.587 1.00 97.94 91 ASN A N 1
ATOM 684 C CA . ASN A 1 91 ? 2.848 6.032 12.736 1.00 97.94 91 ASN A CA 1
ATOM 685 C C . ASN A 1 91 ? 1.368 6.169 13.099 1.00 97.94 91 ASN A C 1
ATOM 687 O O . ASN A 1 91 ? 0.566 5.277 12.839 1.00 97.94 91 ASN A O 1
ATOM 691 N N . LEU A 1 92 ? 1.015 7.291 13.725 1.00 98.06 92 LEU A N 1
ATOM 692 C CA . LEU A 1 92 ? -0.351 7.570 14.164 1.00 98.06 92 LEU A CA 1
ATOM 693 C C . LEU A 1 92 ? -1.183 8.195 13.038 1.00 98.06 92 LEU A C 1
ATOM 695 O O . LEU A 1 92 ? -0.705 9.085 12.322 1.00 98.06 92 LEU A O 1
ATOM 699 N N . ILE A 1 93 ? -2.444 7.775 12.939 1.00 97.12 93 ILE A N 1
ATOM 700 C CA . ILE A 1 93 ? -3.456 8.416 12.087 1.00 97.12 93 ILE A CA 1
ATOM 701 C C . ILE A 1 93 ? -4.062 9.649 12.774 1.00 97.12 93 ILE A C 1
ATOM 703 O O . ILE A 1 93 ? -3.908 9.854 13.982 1.00 97.12 93 ILE A O 1
ATOM 707 N N . GLN A 1 94 ? -4.807 10.467 12.028 1.00 96.69 94 GLN A N 1
ATOM 708 C CA . GLN A 1 94 ? -5.597 11.565 12.584 1.00 96.69 94 GLN A CA 1
ATOM 709 C C . GLN A 1 94 ? -6.798 11.025 13.382 1.00 96.69 94 GLN A C 1
ATOM 711 O O . GLN A 1 94 ? -7.924 10.980 12.893 1.00 96.69 94 GLN A O 1
ATOM 716 N N . THR A 1 95 ? -6.593 10.629 14.639 1.00 93.19 95 THR A N 1
ATOM 717 C CA . THR A 1 95 ? -7.648 10.011 15.468 1.00 93.19 95 THR A CA 1
ATOM 718 C C . THR A 1 95 ? -8.861 10.918 15.713 1.00 93.19 95 THR A C 1
ATOM 720 O O . THR A 1 95 ? -9.971 10.421 15.900 1.00 93.19 95 THR A O 1
ATOM 723 N N . ALA A 1 96 ? -8.704 12.245 15.639 1.00 92.38 96 ALA A N 1
ATOM 724 C CA . ALA A 1 96 ? -9.828 13.180 15.726 1.00 92.38 96 ALA A CA 1
ATOM 725 C C . ALA A 1 96 ? -10.747 13.161 14.487 1.00 92.38 96 ALA A C 1
ATOM 727 O O . ALA A 1 96 ? -11.867 13.662 14.559 1.00 92.38 96 ALA A O 1
ATOM 728 N N . ALA A 1 97 ? -10.300 12.586 13.363 1.00 91.12 97 ALA A N 1
ATOM 729 C CA . ALA A 1 97 ? -11.123 12.390 12.169 1.00 91.12 97 ALA A CA 1
ATOM 730 C C . ALA A 1 97 ? -12.168 11.263 12.347 1.00 91.12 97 ALA A C 1
ATOM 732 O O . ALA A 1 97 ? -13.079 11.126 11.529 1.00 91.12 97 ALA A O 1
ATOM 733 N N . GLY A 1 98 ? -12.083 10.498 13.442 1.00 88.69 98 GLY A N 1
ATOM 734 C CA . GLY A 1 98 ? -12.985 9.394 13.759 1.00 88.69 98 GLY A CA 1
ATOM 735 C C . GLY A 1 98 ? -12.554 8.062 13.140 1.00 88.69 98 GLY A C 1
ATOM 736 O O . GLY A 1 98 ? -11.576 7.977 12.405 1.00 88.69 98 GLY A O 1
ATOM 737 N N . ALA A 1 99 ? -13.303 7.004 13.459 1.00 88.06 99 ALA A N 1
ATOM 738 C CA . ALA A 1 99 ? -12.984 5.622 13.087 1.00 88.06 99 ALA A CA 1
ATOM 739 C C . ALA A 1 99 ? -13.672 5.155 11.790 1.00 88.06 99 ALA A C 1
ATOM 741 O O . ALA A 1 99 ? -14.021 3.986 11.654 1.00 88.06 99 ALA A O 1
ATOM 742 N N . VAL A 1 100 ? -13.956 6.083 10.872 1.00 87.81 100 VAL A N 1
ATOM 743 C CA . VAL A 1 100 ? -14.691 5.794 9.635 1.00 87.81 100 VAL A CA 1
ATOM 744 C C . VAL A 1 100 ? -13.791 6.072 8.445 1.00 87.81 100 VAL A C 1
ATOM 746 O O . VAL A 1 100 ? -13.446 7.227 8.190 1.00 87.81 100 VAL A O 1
ATOM 749 N N . PHE A 1 101 ? -13.477 5.017 7.697 1.00 90.81 101 PHE A N 1
ATOM 750 C CA . PHE A 1 101 ? -12.897 5.128 6.366 1.00 90.81 101 PHE A CA 1
ATOM 751 C C . PHE A 1 101 ? -13.913 5.776 5.419 1.00 90.81 101 PHE A C 1
ATOM 753 O O . PHE A 1 101 ? -15.055 5.319 5.332 1.00 90.81 101 PHE A O 1
ATOM 760 N N . GLY A 1 102 ? -13.525 6.870 4.765 1.00 91.00 102 GLY A N 1
ATOM 761 C CA . GLY A 1 102 ? -14.366 7.558 3.786 1.00 91.00 102 GLY A CA 1
ATOM 762 C C . GLY A 1 102 ? -13.972 7.191 2.374 1.00 91.00 102 GLY A C 1
ATOM 763 O O . GLY A 1 102 ? -14.750 6.584 1.640 1.00 91.00 102 GLY A O 1
ATOM 764 N N . ASP A 1 103 ? -12.750 7.560 2.029 1.00 91.25 103 ASP A N 1
ATOM 765 C CA . ASP A 1 103 ? -12.152 7.334 0.729 1.00 91.25 103 ASP A CA 1
ATOM 766 C C . ASP A 1 103 ? -10.642 7.109 0.861 1.00 91.25 103 ASP A C 1
ATOM 768 O O . ASP A 1 103 ? -10.004 7.390 1.881 1.00 91.25 103 ASP A O 1
ATOM 772 N N . ALA A 1 104 ? -10.083 6.558 -0.207 1.00 93.19 104 ALA A N 1
ATOM 773 C CA . ALA A 1 104 ? -8.666 6.608 -0.473 1.00 93.19 104 ALA A CA 1
ATOM 774 C C . ALA A 1 104 ? -8.500 7.102 -1.908 1.00 93.19 104 ALA A C 1
ATOM 776 O O . ALA A 1 104 ? -9.208 6.667 -2.816 1.00 93.19 104 ALA A O 1
ATOM 777 N N . ASP A 1 105 ? -7.552 8.003 -2.093 1.00 92.31 105 ASP A N 1
ATOM 778 C CA . ASP A 1 105 ? -7.276 8.653 -3.357 1.00 92.31 105 ASP A CA 1
ATOM 779 C C . ASP A 1 105 ? -5.877 8.297 -3.840 1.00 92.31 105 ASP A C 1
ATOM 781 O O . ASP A 1 105 ? -4.926 8.139 -3.066 1.00 92.31 105 ASP A O 1
ATOM 785 N N . ILE A 1 106 ? -5.730 8.272 -5.162 1.00 93.69 106 ILE A N 1
ATOM 786 C CA . ILE A 1 106 ? -4.422 8.463 -5.774 1.00 93.69 106 ILE A CA 1
ATOM 787 C C . ILE A 1 106 ? -4.002 9.912 -5.512 1.00 93.69 106 ILE A C 1
ATOM 789 O O . ILE A 1 106 ? -4.621 10.865 -5.984 1.00 93.69 106 ILE A O 1
ATOM 793 N N . TYR A 1 107 ? -2.918 10.073 -4.767 1.00 91.69 107 TYR A N 1
ATOM 794 C CA . TYR A 1 107 ? -2.397 11.362 -4.350 1.00 91.69 107 TYR A CA 1
ATOM 795 C C . TYR A 1 107 ? -1.444 11.928 -5.398 1.00 91.69 107 TYR A C 1
ATOM 797 O O . TYR A 1 107 ? -0.441 11.302 -5.742 1.00 91.69 107 TYR A O 1
ATOM 805 N N . PHE A 1 108 ? -1.705 13.150 -5.851 1.00 91.69 108 PHE A N 1
ATOM 806 C CA . PHE A 1 108 ? -0.729 13.955 -6.573 1.00 91.69 108 PHE A CA 1
ATOM 807 C C . PHE A 1 108 ? -0.755 15.387 -6.051 1.00 91.69 108 PHE A C 1
ATOM 809 O O . PHE A 1 108 ? -1.790 16.052 -6.092 1.00 91.69 108 PHE A O 1
ATOM 816 N N . VAL A 1 109 ? 0.388 15.884 -5.586 1.00 89.25 109 VAL A N 1
ATOM 817 C CA . VAL A 1 109 ? 0.539 17.287 -5.196 1.00 89.25 109 VAL A CA 1
ATOM 818 C C . VAL A 1 109 ? 1.771 17.874 -5.840 1.00 89.25 109 VAL A C 1
ATOM 820 O O . VAL A 1 109 ? 2.879 17.378 -5.693 1.00 89.25 109 VAL A O 1
ATOM 823 N N . ASN A 1 110 ? 1.570 19.003 -6.497 1.00 86.31 110 ASN A N 1
ATOM 824 C CA . ASN A 1 110 ? 2.621 19.825 -7.053 1.00 86.31 110 ASN A CA 1
ATOM 825 C C . ASN A 1 110 ? 2.657 21.140 -6.270 1.00 86.31 110 ASN A C 1
ATOM 827 O O . ASN A 1 110 ? 1.760 21.970 -6.404 1.00 86.31 110 ASN A O 1
ATOM 831 N N . LEU A 1 111 ? 3.681 21.317 -5.436 1.00 80.31 111 LEU A N 1
ATOM 832 C CA . LEU A 1 111 ? 3.809 22.514 -4.601 1.00 80.31 111 LEU A CA 1
ATOM 833 C C . LEU A 1 111 ? 4.201 23.761 -5.412 1.00 80.31 111 LEU A C 1
ATOM 835 O O . LEU A 1 111 ? 3.884 24.870 -4.989 1.00 80.31 111 LEU A O 1
ATOM 839 N N . GLY A 1 112 ? 4.875 23.588 -6.556 1.00 81.94 112 GLY A N 1
ATOM 840 C CA . GLY A 1 112 ? 5.331 24.678 -7.428 1.00 81.94 112 GLY A CA 1
ATOM 841 C C . GLY A 1 112 ? 4.281 25.164 -8.431 1.00 81.94 112 GLY A C 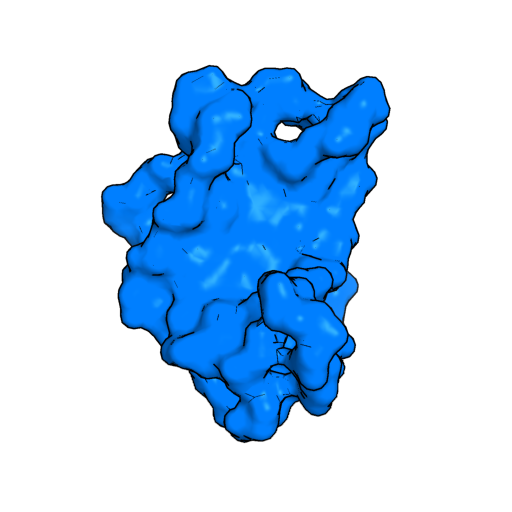1
ATOM 842 O O . GLY A 1 112 ? 4.380 26.278 -8.940 1.00 81.94 112 GLY A O 1
ATOM 843 N N . GLY A 1 113 ? 3.243 24.363 -8.691 1.00 83.94 113 GLY A N 1
ATOM 844 C CA . GLY A 1 113 ? 2.204 24.677 -9.679 1.00 83.94 113 GLY A CA 1
ATOM 845 C C . GLY A 1 113 ? 2.658 24.545 -11.142 1.00 83.94 113 GLY A C 1
ATOM 846 O O . GLY A 1 113 ? 1.894 24.880 -12.041 1.00 83.94 113 GLY A O 1
ATOM 847 N N . ASP A 1 114 ? 3.864 24.026 -11.387 1.00 83.06 114 ASP A N 1
ATOM 848 C CA . ASP A 1 114 ? 4.534 23.943 -12.693 1.00 83.06 114 ASP A CA 1
ATOM 849 C C . ASP A 1 114 ? 4.963 22.524 -13.125 1.00 83.06 114 ASP A C 1
ATOM 851 O O . ASP A 1 114 ? 5.381 22.341 -14.266 1.00 83.06 114 ASP A O 1
ATOM 855 N N . SER A 1 115 ? 4.794 21.515 -12.263 1.00 82.38 115 SER A N 1
ATOM 856 C CA . SER A 1 115 ? 5.006 20.098 -12.585 1.00 82.38 115 SER A CA 1
ATOM 857 C C . SER A 1 115 ? 4.329 19.638 -13.879 1.00 82.38 115 SER A C 1
ATOM 859 O O . SER A 1 115 ? 3.120 19.780 -14.076 1.00 82.38 115 SER A O 1
ATOM 861 N N . ASN A 1 116 ? 5.137 18.996 -14.719 1.00 85.75 116 ASN A N 1
ATOM 862 C CA . ASN A 1 116 ? 4.743 18.228 -15.896 1.00 85.75 116 ASN A CA 1
ATOM 863 C C . ASN A 1 116 ? 5.069 16.731 -15.727 1.00 85.75 116 ASN A C 1
ATOM 865 O O . ASN A 1 116 ? 5.459 16.057 -16.683 1.00 85.75 116 ASN A O 1
ATOM 869 N N . ASP A 1 117 ? 4.926 16.227 -14.502 1.00 90.06 117 ASP A N 1
ATOM 870 C CA . ASP A 1 117 ? 5.215 14.840 -14.156 1.00 90.06 117 ASP A CA 1
ATOM 871 C C . ASP A 1 117 ? 4.191 13.866 -14.754 1.00 90.06 117 ASP A C 1
ATOM 873 O O . ASP A 1 117 ? 3.021 14.183 -14.968 1.00 90.06 117 ASP A O 1
ATOM 877 N N . SER A 1 118 ? 4.641 12.637 -14.984 1.00 89.75 118 SER A N 1
ATOM 878 C CA . SER A 1 118 ? 3.820 11.517 -15.439 1.00 89.75 118 SER A CA 1
ATOM 879 C C . SER A 1 118 ? 4.032 10.274 -14.578 1.00 89.75 118 SER A C 1
ATOM 881 O O . SER A 1 118 ? 5.166 9.887 -14.274 1.00 89.75 118 SER A O 1
ATOM 883 N N . GLY A 1 119 ? 2.947 9.596 -14.233 1.00 91.94 119 GLY A N 1
ATOM 884 C CA . GLY A 1 119 ? 2.990 8.326 -13.524 1.00 91.94 119 GLY A CA 1
ATOM 885 C C . GLY A 1 119 ? 1.806 7.453 -13.898 1.00 91.94 119 GLY A C 1
ATOM 886 O O . GLY A 1 119 ? 0.787 7.946 -14.380 1.00 91.94 119 GLY A O 1
ATOM 887 N N . TYR A 1 120 ? 1.960 6.155 -13.674 1.00 94.88 120 TYR A N 1
ATOM 888 C CA . TYR A 1 120 ? 0.933 5.156 -13.925 1.00 94.88 120 TYR A CA 1
ATOM 889 C C . TYR A 1 120 ? 0.588 4.449 -12.618 1.00 94.88 120 TYR A C 1
ATOM 891 O O . TYR A 1 120 ? 1.458 4.129 -11.800 1.00 94.88 120 TYR A O 1
ATOM 899 N N . TYR A 1 121 ? -0.699 4.205 -12.428 1.00 94.50 121 TYR A N 1
ATOM 900 C CA . TYR A 1 121 ? -1.237 3.449 -11.310 1.00 94.50 121 TYR A CA 1
ATOM 901 C C . TYR A 1 121 ? -1.989 2.270 -11.899 1.00 94.50 121 TYR A C 1
ATOM 903 O O . TYR A 1 121 ? -2.714 2.427 -12.878 1.00 94.50 121 TYR A O 1
ATOM 911 N N . ASP A 1 122 ? -1.765 1.105 -11.320 1.00 92.25 122 ASP A N 1
ATOM 912 C CA . ASP A 1 122 ? -2.411 -0.139 -11.704 1.00 92.25 122 ASP A CA 1
ATOM 913 C C . ASP A 1 122 ? -2.621 -0.969 -10.438 1.00 92.25 122 ASP A C 1
ATOM 915 O O . ASP A 1 122 ? -1.988 -0.678 -9.413 1.00 92.25 122 ASP A O 1
ATOM 919 N N . ASN A 1 123 ? -3.518 -1.952 -10.510 1.00 88.69 123 ASN A N 1
ATOM 920 C CA . ASN A 1 123 ? -3.910 -2.813 -9.394 1.00 88.69 123 ASN A CA 1
ATOM 921 C C . ASN A 1 123 ? -4.319 -2.015 -8.140 1.00 88.69 123 ASN A C 1
ATOM 923 O O . ASN A 1 123 ? -3.958 -2.358 -7.019 1.00 88.69 123 ASN A O 1
ATOM 927 N N . TYR A 1 124 ? -5.055 -0.912 -8.325 1.00 92.62 124 TYR A N 1
ATOM 928 C CA . TYR A 1 124 ? -5.574 -0.131 -7.204 1.00 92.62 124 TYR A CA 1
ATOM 929 C C . TYR A 1 124 ? -6.694 -0.902 -6.496 1.00 92.62 124 TYR A C 1
ATOM 931 O O . TYR A 1 124 ? -7.727 -1.197 -7.100 1.00 92.62 124 TYR A O 1
ATOM 939 N N . TYR A 1 125 ? -6.484 -1.208 -5.217 1.00 92.44 125 TYR A N 1
ATOM 940 C CA . TYR A 1 125 ? -7.383 -2.010 -4.398 1.00 92.44 125 TYR A CA 1
ATOM 941 C C . TYR A 1 125 ? -7.581 -1.366 -3.027 1.00 92.44 125 TYR A C 1
ATOM 943 O O . TYR A 1 125 ? -6.636 -0.857 -2.425 1.00 92.44 125 TYR A O 1
ATOM 951 N N . VAL A 1 126 ? -8.823 -1.393 -2.546 1.00 93.00 126 VAL A N 1
ATOM 952 C CA . VAL A 1 126 ? -9.222 -0.914 -1.220 1.00 93.00 126 VAL A CA 1
ATOM 953 C C . VAL A 1 126 ? -10.224 -1.906 -0.656 1.00 93.00 126 VAL A C 1
ATOM 955 O O . VAL A 1 126 ? -11.212 -2.229 -1.317 1.00 93.00 126 VAL A O 1
ATOM 958 N N . ALA A 1 127 ? -9.996 -2.352 0.575 1.00 91.31 127 ALA A N 1
ATOM 959 C CA . ALA A 1 127 ? -10.899 -3.253 1.270 1.00 91.31 127 ALA A CA 1
ATOM 960 C C . ALA A 1 127 ? -11.007 -2.911 2.752 1.00 91.31 127 ALA A C 1
ATOM 962 O O . ALA A 1 127 ? -10.081 -2.382 3.363 1.00 91.31 127 ALA A O 1
ATOM 963 N N . ALA A 1 128 ? -12.161 -3.250 3.321 1.00 90.00 128 ALA A N 1
ATOM 964 C CA . ALA A 1 128 ? -12.327 -3.361 4.757 1.00 90.00 128 ALA A CA 1
ATOM 965 C C . ALA A 1 128 ? -12.149 -4.835 5.126 1.00 90.00 128 ALA A C 1
ATOM 967 O O . ALA A 1 128 ? -12.928 -5.674 4.677 1.00 90.00 128 ALA A O 1
ATOM 968 N N . ILE A 1 129 ? -11.135 -5.124 5.933 1.00 89.50 129 ILE A N 1
ATOM 969 C CA . ILE A 1 129 ? -10.826 -6.467 6.432 1.00 89.50 129 ILE A CA 1
ATOM 970 C C . ILE A 1 129 ? -11.040 -6.513 7.942 1.00 89.50 129 ILE A C 1
ATOM 972 O O . ILE A 1 129 ? -11.033 -5.475 8.613 1.00 89.50 129 ILE A O 1
ATOM 976 N N . ARG A 1 130 ? -11.271 -7.705 8.494 1.00 86.94 130 ARG A N 1
ATOM 977 C CA . ARG A 1 130 ? -11.548 -7.856 9.929 1.00 86.94 130 ARG A CA 1
ATOM 978 C C . ARG A 1 130 ? -10.316 -7.574 10.789 1.00 86.94 130 ARG A C 1
ATOM 980 O O . ARG A 1 130 ? -10.451 -6.993 11.865 1.00 86.94 130 ARG A O 1
ATOM 987 N N . ALA A 1 131 ? -9.147 -8.007 10.333 1.00 83.81 131 ALA A N 1
ATOM 988 C CA . ALA A 1 131 ? -7.862 -7.788 10.978 1.00 83.81 131 ALA A CA 1
ATOM 989 C C . ALA A 1 131 ? -6.746 -7.854 9.928 1.00 83.81 131 ALA A C 1
ATOM 991 O O . ALA A 1 131 ? -6.906 -8.497 8.898 1.00 83.81 131 ALA A O 1
ATOM 992 N N . VAL A 1 132 ? -5.616 -7.201 10.200 1.00 82.94 132 VAL A N 1
ATOM 993 C CA . VAL A 1 132 ? -4.405 -7.344 9.381 1.00 82.94 132 VAL A CA 1
ATOM 994 C C . VAL A 1 132 ? -3.649 -8.568 9.899 1.00 82.94 132 VAL A C 1
ATOM 996 O O . VAL A 1 132 ? -2.949 -8.478 10.910 1.00 82.94 132 VAL A O 1
ATOM 999 N N . VAL A 1 133 ? -3.852 -9.717 9.257 1.00 86.94 133 VAL A N 1
ATOM 1000 C CA . VAL A 1 133 ? -3.186 -10.984 9.587 1.00 86.94 133 VAL A CA 1
ATOM 1001 C C . VAL A 1 133 ? -2.430 -11.459 8.352 1.00 86.94 133 VAL A C 1
ATOM 1003 O O . VAL A 1 133 ? -3.016 -11.612 7.285 1.00 86.94 133 VAL A O 1
ATOM 1006 N N . ASP A 1 134 ? -1.122 -11.679 8.480 1.00 87.50 134 ASP A N 1
ATOM 1007 C CA . ASP A 1 134 ? -0.316 -12.167 7.360 1.00 87.50 134 ASP A CA 1
ATOM 1008 C C . ASP A 1 134 ? -0.835 -13.540 6.906 1.00 87.50 134 ASP A C 1
ATOM 1010 O O . ASP A 1 134 ? -0.952 -14.468 7.706 1.00 87.50 134 ASP A O 1
ATOM 1014 N N . GLY A 1 135 ? -1.138 -13.668 5.615 1.00 93.00 135 GLY A N 1
ATOM 1015 C CA . GLY A 1 135 ? -1.706 -14.884 5.032 1.00 93.00 135 GLY A CA 1
ATOM 1016 C C . GLY A 1 135 ? -3.236 -14.980 5.063 1.00 93.00 135 GLY A C 1
ATOM 1017 O O . GLY A 1 135 ? -3.754 -15.914 4.461 1.00 93.00 135 GLY A O 1
ATOM 1018 N N . ASP A 1 136 ? -3.955 -14.042 5.691 1.00 95.69 136 ASP A N 1
ATOM 1019 C CA . ASP A 1 136 ? -5.418 -13.916 5.558 1.00 95.69 136 ASP A CA 1
ATOM 1020 C C . ASP A 1 136 ? -5.719 -13.175 4.249 1.00 95.69 136 ASP A C 1
ATOM 1022 O O . ASP A 1 136 ? -5.762 -11.945 4.180 1.00 95.69 136 ASP A O 1
ATOM 1026 N N . VAL A 1 137 ? -5.831 -13.950 3.175 1.00 95.25 137 VAL A N 1
ATOM 1027 C CA . VAL A 1 137 ? -5.983 -13.461 1.802 1.00 95.25 137 VAL A CA 1
ATOM 1028 C C . VAL A 1 137 ? -7.388 -12.909 1.595 1.00 95.25 137 VAL A C 1
ATOM 1030 O O . VAL A 1 137 ? -7.577 -11.925 0.881 1.00 95.25 137 VAL A O 1
ATOM 1033 N N . ASN A 1 138 ? -8.394 -13.528 2.208 1.00 93.81 138 ASN A N 1
ATOM 1034 C CA . ASN A 1 138 ? -9.786 -13.142 2.005 1.00 93.81 138 ASN A CA 1
ATOM 1035 C C . ASN A 1 138 ? -10.274 -12.043 2.980 1.00 93.81 138 ASN A C 1
ATOM 1037 O O . ASN A 1 138 ? -11.308 -11.414 2.728 1.00 93.81 138 ASN A O 1
ATOM 1041 N N . GLY A 1 139 ? -9.508 -11.759 4.034 1.00 93.19 139 GLY A N 1
ATOM 1042 C CA . GLY A 1 139 ? -9.724 -10.674 4.986 1.00 93.19 139 GLY A CA 1
ATOM 1043 C C . GLY A 1 139 ? -10.783 -10.956 6.056 1.00 93.19 139 GLY A C 1
ATOM 1044 O O . GLY A 1 139 ? -11.294 -10.002 6.666 1.00 93.19 139 GLY A O 1
ATOM 1045 N N . ASP A 1 140 ? -11.166 -12.218 6.279 1.00 94.06 140 ASP A N 1
ATOM 1046 C CA . ASP A 1 140 ? -12.181 -12.608 7.270 1.00 94.06 140 ASP A CA 1
ATOM 1047 C C . ASP A 1 140 ? -11.643 -12.737 8.707 1.00 94.06 140 ASP A C 1
ATOM 1049 O O . ASP A 1 140 ? -12.409 -12.958 9.662 1.00 94.06 140 ASP A O 1
ATOM 1053 N N . GLY A 1 141 ? -10.343 -12.498 8.868 1.00 93.19 141 GLY A N 1
ATOM 1054 C CA . GLY A 1 141 ? -9.586 -12.523 10.103 1.00 93.19 141 GLY A CA 1
ATOM 1055 C C . GLY A 1 141 ? -9.084 -13.901 10.501 1.00 93.19 141 GLY A C 1
ATOM 1056 O O . GLY A 1 141 ? -8.568 -13.999 11.608 1.00 93.19 141 GLY A O 1
ATOM 1057 N N . CYS A 1 142 ? -9.246 -14.939 9.684 1.00 95.94 142 CYS A N 1
ATOM 1058 C CA . CYS A 1 142 ? -8.689 -16.269 9.912 1.00 95.94 142 CYS A CA 1
ATOM 1059 C C . CYS A 1 142 ? -7.744 -16.619 8.762 1.00 95.94 142 CYS A C 1
ATOM 1061 O O . CYS A 1 142 ? -7.981 -16.223 7.635 1.00 95.94 142 CYS A O 1
ATOM 1063 N N . VAL A 1 143 ? -6.682 -17.374 9.044 1.00 97.81 143 VAL A N 1
ATOM 1064 C CA . VAL A 1 143 ? -5.843 -17.950 7.983 1.00 97.81 143 VAL A CA 1
ATOM 1065 C C . VAL A 1 143 ? -6.184 -19.423 7.860 1.00 97.81 143 VAL A C 1
ATOM 1067 O O . VAL A 1 143 ? -5.817 -20.208 8.738 1.00 97.81 143 VAL A O 1
ATOM 1070 N N . ASP A 1 144 ? -6.882 -19.818 6.806 1.00 97.75 144 ASP A N 1
ATOM 1071 C CA . ASP A 1 144 ? -7.353 -21.191 6.641 1.00 97.75 144 ASP A CA 1
ATOM 1072 C C . ASP A 1 144 ? -7.255 -21.715 5.196 1.00 97.75 144 ASP A C 1
ATOM 1074 O O . ASP A 1 144 ? -6.441 -21.270 4.379 1.00 97.75 144 ASP A O 1
ATOM 1078 N N . ASP A 1 145 ? -7.992 -22.788 4.898 1.00 98.06 145 ASP A N 1
ATOM 1079 C CA . ASP A 1 145 ? -7.955 -23.419 3.588 1.00 98.06 145 ASP A CA 1
ATOM 1080 C C . ASP A 1 145 ? -8.585 -22.554 2.488 1.00 98.06 145 ASP A C 1
ATOM 1082 O O . ASP A 1 145 ? -8.232 -22.736 1.320 1.00 98.06 145 ASP A O 1
ATOM 1086 N N . ALA A 1 146 ? -9.447 -21.591 2.825 1.00 97.69 146 ALA A N 1
ATOM 1087 C CA . ALA A 1 146 ? -9.963 -20.624 1.864 1.00 97.69 146 ALA A CA 1
ATOM 1088 C C . ALA A 1 146 ? -8.845 -19.707 1.345 1.00 97.69 146 ALA A C 1
ATOM 1090 O O . ALA A 1 146 ? -8.743 -19.510 0.130 1.00 97.69 146 ALA A O 1
ATOM 1091 N N . ASP A 1 147 ? -7.961 -19.229 2.224 1.00 98.12 147 ASP A N 1
ATOM 1092 C CA . ASP A 1 147 ? -6.814 -18.392 1.844 1.00 98.12 147 ASP A CA 1
ATOM 1093 C C . ASP A 1 147 ? -5.800 -19.171 1.018 1.00 98.12 147 ASP A C 1
ATOM 1095 O O . ASP A 1 147 ? -5.332 -18.720 -0.030 1.00 98.12 147 ASP A O 1
ATOM 1099 N N . LEU A 1 148 ? -5.525 -20.403 1.444 1.00 97.94 148 LEU A N 1
ATOM 1100 C CA . LEU A 1 148 ? -4.666 -21.323 0.711 1.00 97.94 148 LEU A CA 1
ATOM 1101 C C . LEU A 1 148 ? -5.180 -21.559 -0.718 1.00 97.94 148 LEU A C 1
ATOM 1103 O O . LEU A 1 148 ? -4.405 -21.537 -1.677 1.00 97.94 148 LEU A O 1
ATOM 1107 N N . LEU A 1 149 ? -6.483 -21.806 -0.877 1.00 98.19 149 LEU A N 1
ATOM 1108 C CA . LEU A 1 149 ? -7.085 -22.023 -2.191 1.00 98.19 149 LEU A CA 1
ATOM 1109 C C . LEU A 1 149 ? -7.090 -20.751 -3.043 1.00 98.19 149 LEU A C 1
ATOM 1111 O O . LEU A 1 149 ? -6.900 -20.860 -4.255 1.00 98.19 149 LEU A O 1
ATOM 1115 N N . ALA A 1 150 ? -7.259 -19.570 -2.439 1.00 97.81 150 ALA A N 1
ATOM 1116 C CA . ALA A 1 150 ? -7.171 -18.296 -3.149 1.00 97.81 150 ALA A CA 1
ATOM 1117 C C . ALA A 1 150 ? -5.791 -18.118 -3.807 1.00 97.81 150 ALA A C 1
ATOM 1119 O O . ALA A 1 150 ? -5.723 -17.900 -5.019 1.00 97.81 150 ALA A O 1
ATOM 1120 N N . VAL A 1 151 ? -4.702 -18.355 -3.064 1.00 98.38 151 VAL A N 1
ATOM 1121 C CA . VAL A 1 151 ? -3.333 -18.329 -3.618 1.00 98.38 151 VAL A CA 1
ATOM 1122 C C . VAL A 1 151 ? -3.163 -19.347 -4.746 1.00 98.38 151 VAL A C 1
ATOM 1124 O O . VAL A 1 151 ? -2.679 -19.017 -5.829 1.00 98.38 151 VAL A O 1
ATOM 1127 N N . LEU A 1 152 ? -3.604 -20.592 -4.542 1.00 98.25 152 LEU A N 1
ATOM 1128 C CA . LEU A 1 152 ? -3.441 -21.653 -5.542 1.00 98.25 152 LEU A CA 1
ATOM 1129 C C . LEU A 1 152 ? -4.224 -21.400 -6.839 1.00 98.25 152 LEU A C 1
ATOM 1131 O O . LEU A 1 152 ? -3.758 -21.787 -7.912 1.00 98.25 152 LEU A O 1
ATOM 1135 N N . PHE A 1 153 ? -5.398 -20.770 -6.775 1.00 98.31 153 PHE A N 1
ATOM 1136 C CA . PHE A 1 153 ? -6.160 -20.410 -7.975 1.00 98.31 153 PHE A CA 1
ATOM 1137 C C . PHE A 1 153 ? -5.560 -19.228 -8.735 1.00 98.31 153 PHE A C 1
ATOM 1139 O O . PHE A 1 153 ? -5.735 -19.145 -9.953 1.00 98.31 153 PHE A O 1
ATOM 1146 N N . SER A 1 154 ? -4.823 -18.365 -8.040 1.00 98.06 154 SER A N 1
ATOM 1147 C CA . SER A 1 154 ? -4.168 -17.185 -8.606 1.00 98.06 154 SER A CA 1
ATOM 1148 C C . SER A 1 154 ? -2.698 -17.417 -8.978 1.00 98.06 154 SER A C 1
ATOM 1150 O O . SER A 1 154 ? -2.043 -16.489 -9.448 1.00 98.06 154 SER A O 1
ATOM 1152 N N . PHE A 1 155 ? -2.171 -18.632 -8.806 1.00 98.00 155 PHE A N 1
ATOM 1153 C CA . PHE A 1 155 ? -0.752 -18.947 -8.994 1.00 98.00 155 PHE A CA 1
ATOM 1154 C C . PHE A 1 155 ? -0.221 -18.528 -10.380 1.00 98.00 155 PHE A C 1
ATOM 1156 O O . PHE A 1 155 ? -0.792 -18.862 -11.421 1.00 98.00 155 PHE A O 1
ATOM 1163 N N . GLY A 1 156 ? 0.902 -17.811 -10.396 1.00 97.50 156 GLY A N 1
ATOM 1164 C CA . GLY A 1 156 ? 1.547 -17.239 -11.580 1.00 97.50 156 GLY A CA 1
ATOM 1165 C C . GLY A 1 156 ? 0.897 -15.960 -12.124 1.00 97.50 156 GLY A C 1
ATOM 1166 O O . GLY A 1 156 ? 1.291 -15.498 -13.197 1.00 97.50 156 GLY A O 1
ATOM 1167 N N . SER A 1 157 ? -0.107 -15.405 -11.440 1.00 96.62 157 SER A N 1
ATOM 1168 C CA . SER A 1 157 ? -0.743 -14.133 -11.804 1.00 96.62 157 SER A CA 1
ATOM 1169 C C . SER A 1 157 ? -0.122 -12.941 -11.064 1.00 96.62 157 SER A C 1
ATOM 1171 O O . SER A 1 157 ? 0.825 -13.100 -10.303 1.00 96.62 157 SER A O 1
ATOM 1173 N N . SER A 1 158 ? -0.668 -11.744 -11.292 1.00 92.81 158 SER A N 1
ATOM 1174 C CA . SER A 1 158 ? -0.360 -10.516 -10.547 1.00 92.81 158 SER A CA 1
ATOM 1175 C C . SER A 1 158 ? -1.546 -10.070 -9.677 1.00 92.81 158 SER A C 1
ATOM 1177 O O . SER A 1 158 ? -1.788 -8.868 -9.537 1.00 92.81 158 SER A O 1
ATOM 1179 N N . ASP A 1 159 ? -2.373 -11.016 -9.218 1.00 94.38 159 ASP A N 1
ATOM 1180 C CA . ASP A 1 159 ? -3.511 -10.716 -8.349 1.00 94.38 159 ASP A CA 1
ATOM 1181 C C . ASP A 1 159 ? -3.020 -10.150 -7.015 1.00 94.38 159 ASP A C 1
ATOM 1183 O O . ASP A 1 159 ? -2.315 -10.818 -6.264 1.00 94.38 159 ASP A O 1
ATOM 1187 N N . ILE A 1 160 ? -3.394 -8.902 -6.726 1.00 91.50 160 ILE A N 1
ATOM 1188 C CA . ILE A 1 160 ? -2.842 -8.167 -5.586 1.00 91.50 160 ILE A CA 1
ATOM 1189 C C . ILE A 1 160 ? -3.251 -8.784 -4.247 1.00 91.50 160 ILE A C 1
ATOM 1191 O O . ILE A 1 160 ? -2.505 -8.697 -3.282 1.00 91.50 160 ILE A O 1
ATOM 1195 N N . VAL A 1 161 ? -4.420 -9.416 -4.185 1.00 93.19 161 VAL A N 1
ATOM 1196 C CA . VAL A 1 161 ? -4.939 -9.994 -2.945 1.00 93.19 161 VAL A CA 1
ATOM 1197 C C . VAL A 1 161 ? -4.199 -11.292 -2.613 1.00 93.19 161 VAL A C 1
ATOM 1199 O O . VAL A 1 161 ? -3.847 -11.518 -1.461 1.00 93.19 161 VAL A O 1
ATOM 1202 N N . SER A 1 162 ? -3.912 -12.108 -3.631 1.00 96.31 162 SER A N 1
ATOM 1203 C CA . SER A 1 162 ? -3.242 -13.405 -3.482 1.00 96.31 162 SER A CA 1
ATOM 1204 C C . SER A 1 162 ? -1.706 -13.333 -3.438 1.00 96.31 162 SER A C 1
ATOM 1206 O O . SER A 1 162 ? -1.078 -14.309 -3.041 1.00 96.31 162 SER A O 1
ATOM 1208 N N . ASP A 1 163 ? -1.101 -12.223 -3.870 1.00 95.56 163 ASP A N 1
ATOM 1209 C CA . ASP A 1 163 ? 0.335 -11.926 -3.715 1.00 95.56 163 ASP A CA 1
ATOM 1210 C C . ASP A 1 163 ? 0.533 -11.322 -2.314 1.00 95.56 163 ASP A C 1
ATOM 1212 O O . ASP A 1 163 ? 0.332 -10.123 -2.091 1.00 95.56 163 ASP A O 1
ATOM 1216 N N . VAL A 1 164 ? 0.807 -12.213 -1.360 1.00 94.50 164 VAL A N 1
ATOM 1217 C CA . VAL A 1 164 ? 0.854 -11.999 0.092 1.00 94.50 164 VAL A CA 1
ATOM 1218 C C . VAL A 1 164 ? 2.142 -11.290 0.501 1.00 94.50 164 VAL A C 1
ATOM 1220 O O . VAL A 1 164 ? 2.144 -10.516 1.462 1.00 94.50 164 VAL A O 1
ATOM 1223 N N . ASN A 1 165 ? 3.244 -11.558 -0.202 1.00 92.56 165 ASN A N 1
ATOM 1224 C CA . ASN A 1 165 ? 4.543 -10.962 0.095 1.00 92.56 165 ASN A CA 1
ATOM 1225 C C . ASN A 1 165 ? 4.767 -9.605 -0.616 1.00 92.56 165 ASN A C 1
ATOM 1227 O O . ASN A 1 165 ? 5.765 -8.938 -0.342 1.00 92.56 165 ASN A O 1
ATOM 1231 N N . ASP A 1 166 ? 3.825 -9.178 -1.465 1.00 92.94 166 ASP A N 1
ATOM 1232 C CA . ASP A 1 166 ? 3.837 -7.947 -2.255 1.00 92.94 166 ASP A CA 1
ATOM 1233 C C . ASP A 1 166 ? 5.017 -7.828 -3.255 1.00 92.94 166 ASP A C 1
ATOM 1235 O O . ASP A 1 166 ? 5.494 -6.709 -3.514 1.00 92.94 166 ASP A O 1
ATOM 1239 N N . ASP A 1 167 ? 5.499 -8.931 -3.832 1.00 92.00 167 ASP A N 1
ATOM 1240 C CA . ASP A 1 167 ? 6.634 -8.925 -4.770 1.00 92.00 167 ASP A CA 1
ATOM 1241 C C . ASP A 1 167 ? 6.241 -8.765 -6.253 1.00 92.00 167 ASP A C 1
ATOM 1243 O O . ASP A 1 167 ? 7.089 -8.474 -7.108 1.00 92.00 167 ASP A O 1
ATOM 1247 N N . GLY A 1 168 ? 4.941 -8.821 -6.545 1.00 91.94 168 GLY A N 1
ATOM 1248 C CA . GLY A 1 168 ? 4.352 -8.580 -7.857 1.00 91.94 168 GLY A CA 1
ATOM 1249 C C . GLY A 1 168 ? 3.946 -9.843 -8.616 1.00 91.94 168 GLY A C 1
ATOM 1250 O O . GLY A 1 168 ? 3.422 -9.710 -9.730 1.00 91.94 168 GLY A O 1
ATOM 1251 N N . VAL A 1 169 ? 4.165 -11.036 -8.063 1.00 95.00 169 VAL A N 1
ATOM 1252 C CA . VAL A 1 169 ? 3.702 -12.303 -8.636 1.00 95.00 169 VAL A CA 1
ATOM 1253 C C . VAL A 1 169 ? 3.164 -13.217 -7.543 1.00 95.00 169 VAL A C 1
ATOM 1255 O O . VAL A 1 169 ? 3.722 -13.291 -6.469 1.00 95.00 169 VAL A O 1
ATOM 1258 N N . VAL A 1 170 ? 2.085 -13.944 -7.836 1.00 97.81 170 VAL A N 1
ATOM 1259 C CA . VAL A 1 170 ? 1.581 -14.984 -6.932 1.00 97.81 170 VAL A CA 1
ATOM 1260 C C . VAL A 1 170 ? 2.393 -16.259 -7.143 1.00 97.81 170 VAL A C 1
ATOM 1262 O O . VAL A 1 170 ? 2.248 -16.901 -8.190 1.00 97.81 170 VAL A O 1
ATOM 1265 N N . ASP A 1 171 ? 3.227 -16.655 -6.191 1.00 98.19 171 ASP A N 1
ATOM 1266 C CA . ASP A 1 171 ? 4.073 -17.844 -6.311 1.00 98.19 171 ASP A CA 1
ATOM 1267 C C . ASP A 1 171 ? 4.187 -18.685 -5.023 1.00 98.19 171 ASP A C 1
ATOM 1269 O O . ASP A 1 171 ? 3.300 -18.708 -4.161 1.00 98.19 171 ASP A O 1
ATOM 1273 N N . ASP A 1 172 ? 5.224 -19.522 -4.938 1.00 98.31 172 ASP A N 1
ATOM 1274 C CA . ASP A 1 172 ? 5.417 -20.413 -3.803 1.00 98.31 172 ASP A CA 1
ATOM 1275 C C . ASP A 1 172 ? 5.811 -19.671 -2.520 1.00 98.31 172 ASP A C 1
ATOM 1277 O O . ASP A 1 172 ? 5.555 -20.190 -1.431 1.00 98.31 172 ASP A O 1
ATOM 1281 N N . ALA A 1 173 ? 6.362 -18.459 -2.605 1.00 97.00 173 ALA A N 1
ATOM 1282 C CA . ALA A 1 173 ? 6.631 -17.625 -1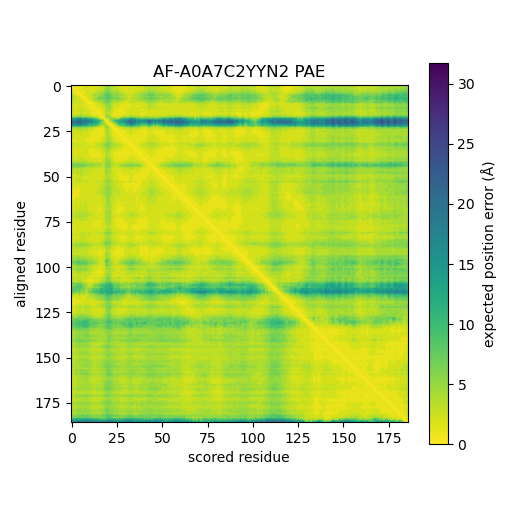.440 1.00 97.00 173 ALA A CA 1
ATOM 1283 C C . ALA A 1 173 ? 5.332 -17.129 -0.778 1.00 97.00 173 ALA A C 1
ATOM 1285 O O . ALA A 1 173 ? 5.237 -17.127 0.456 1.00 97.00 173 ALA A O 1
ATOM 1286 N N . ASP A 1 174 ? 4.306 -16.796 -1.561 1.00 98.00 174 ASP A N 1
ATOM 1287 C CA . ASP A 1 174 ? 2.979 -16.434 -1.038 1.00 98.00 174 ASP A CA 1
ATOM 1288 C C . ASP A 1 174 ? 2.297 -17.624 -0.383 1.00 98.00 174 ASP A C 1
ATOM 1290 O O . ASP A 1 174 ? 1.791 -17.545 0.739 1.00 98.00 174 ASP A O 1
ATOM 1294 N N . LEU A 1 175 ? 2.365 -18.773 -1.055 1.00 97.88 175 LEU A N 1
ATOM 1295 C CA . LEU A 1 175 ? 1.853 -20.029 -0.528 1.00 97.88 175 LEU A CA 1
ATOM 1296 C C . LEU A 1 175 ? 2.497 -20.374 0.822 1.00 97.88 175 LEU A C 1
ATOM 1298 O O . LEU A 1 175 ? 1.804 -20.761 1.765 1.00 97.88 175 LEU A O 1
ATOM 1302 N N . LEU A 1 176 ? 3.819 -20.231 0.937 1.00 97.81 176 LEU A N 1
ATOM 1303 C CA . LEU A 1 176 ? 4.521 -20.458 2.199 1.00 97.81 176 LEU A CA 1
ATOM 1304 C C . LEU A 1 176 ? 4.109 -19.449 3.276 1.00 97.81 176 LEU A C 1
ATOM 1306 O O . LEU A 1 176 ? 3.997 -19.839 4.437 1.00 97.81 176 LEU A O 1
ATOM 1310 N N . SER A 1 177 ? 3.832 -18.198 2.907 1.00 95.69 177 SER A N 1
ATOM 1311 C CA . SER A 1 177 ? 3.355 -17.170 3.840 1.00 95.69 177 SER A CA 1
ATOM 1312 C C . SER A 1 177 ? 2.006 -17.544 4.461 1.00 95.69 177 SER A C 1
ATOM 1314 O O . SER A 1 177 ? 1.858 -17.465 5.682 1.00 95.69 177 SER A O 1
ATOM 1316 N N . VAL A 1 178 ? 1.061 -18.054 3.662 1.00 97.69 178 VAL A N 1
ATOM 1317 C CA . VAL A 1 178 ? -0.208 -18.604 4.177 1.00 97.69 178 VAL A CA 1
ATOM 1318 C C . VAL A 1 178 ? 0.048 -19.818 5.074 1.00 97.69 178 VAL A C 1
ATOM 1320 O O . VAL A 1 178 ? -0.445 -19.887 6.198 1.00 97.69 178 VAL A O 1
ATOM 1323 N N . LEU A 1 179 ? 0.868 -20.774 4.627 1.00 97.94 179 LEU A N 1
ATOM 1324 C CA . LEU A 1 179 ? 1.125 -22.008 5.380 1.00 97.94 179 LEU A CA 1
ATOM 1325 C C . LEU A 1 179 ? 1.834 -21.774 6.722 1.00 97.94 179 LEU A C 1
ATOM 1327 O O . LEU A 1 179 ? 1.575 -22.507 7.677 1.00 97.94 179 LEU A O 1
ATOM 1331 N N . PHE A 1 180 ? 2.712 -20.774 6.823 1.00 97.38 180 PHE A N 1
ATOM 1332 C CA . PHE A 1 180 ? 3.361 -20.420 8.089 1.00 97.38 180 PHE A CA 1
ATOM 1333 C C . PHE A 1 180 ? 2.404 -19.785 9.099 1.00 97.38 180 PHE A C 1
ATOM 1335 O O . PHE A 1 180 ? 2.632 -19.920 10.302 1.00 97.38 180 PHE A O 1
ATOM 1342 N N . ASN A 1 181 ? 1.332 -19.150 8.625 1.00 96.31 181 ASN A N 1
ATOM 1343 C CA . ASN A 1 181 ? 0.324 -18.502 9.461 1.00 96.31 181 ASN A CA 1
ATOM 1344 C C . ASN A 1 181 ? -0.967 -19.322 9.602 1.00 96.31 181 ASN A C 1
ATOM 1346 O O . ASN A 1 181 ? -1.901 -18.874 10.268 1.00 96.31 181 ASN A O 1
ATOM 1350 N N . PHE A 1 182 ? -1.023 -20.524 9.024 1.00 97.19 182 PHE A N 1
ATOM 1351 C CA . PHE A 1 182 ? -2.227 -21.352 8.975 1.00 97.19 182 PHE A CA 1
ATOM 1352 C C . PHE A 1 182 ? -2.807 -21.622 10.374 1.00 97.19 182 PHE A C 1
ATOM 1354 O O . PHE A 1 182 ? -2.117 -22.102 11.278 1.00 97.19 182 PHE A O 1
ATOM 1361 N N . GLY A 1 183 ? -4.097 -21.338 10.542 1.00 95.69 183 GLY A N 1
ATOM 1362 C CA . GLY A 1 183 ? -4.845 -21.425 11.795 1.00 95.69 183 GLY A CA 1
ATOM 1363 C C . GLY A 1 183 ? -4.723 -20.205 12.717 1.00 95.69 183 GLY A C 1
ATOM 1364 O O . GLY A 1 183 ? -5.190 -20.267 13.855 1.00 95.69 183 GLY A O 1
ATOM 1365 N N . SER A 1 184 ? -4.085 -19.114 12.284 1.00 94.62 184 SER A N 1
ATOM 1366 C CA . SER A 1 184 ? -4.031 -17.861 13.050 1.00 94.62 184 SER A CA 1
ATOM 1367 C C . SER A 1 184 ? -5.316 -17.027 12.902 1.00 94.62 184 SER A C 1
ATOM 1369 O O . SER A 1 184 ? -6.155 -17.308 12.049 1.00 94.62 184 SER A O 1
ATOM 1371 N N . GLY A 1 185 ? -5.511 -16.040 13.790 1.00 86.38 185 GLY A N 1
ATOM 1372 C CA . GLY A 1 185 ? -6.618 -15.066 13.730 1.00 86.38 185 GLY A CA 1
ATOM 1373 C C . GLY A 1 185 ? -8.015 -15.560 14.167 1.00 86.38 185 GLY A C 1
ATOM 1374 O O . GLY A 1 185 ? -8.912 -14.750 14.417 1.00 86.38 185 GLY A O 1
ATOM 1375 N N . CYS A 1 186 ? -8.161 -16.873 14.353 1.00 83.88 186 CYS A N 1
ATOM 1376 C CA . CYS A 1 186 ? -9.405 -17.563 14.704 1.00 83.88 186 CYS A CA 1
ATOM 1377 C C . CYS A 1 186 ? -9.878 -17.329 16.153 1.00 83.88 186 CYS A C 1
ATOM 1379 O O . CYS A 1 186 ? -9.051 -17.467 17.089 1.00 83.88 186 CYS A O 1
#

Radius of gyration: 17.0 Å; Cα contacts (8 Å, |Δi|>4): 407; chains: 1; bounding box: 33×48×35 Å